Protein AF-A0A6V7U3E6-F1 (afdb_monomer_lite)

Organism: Meloidogyne enterolobii (NCBI:txid390850)

Foldseek 3Di:
DDDPPDPPLPLDAAEAADPLADAPPDAAEDDDPVVVVCVVVVFDWDWAADPPDFTWIAGQAFIKGWDKDFDPDKDFDWDDDPVVVPPPVPVPDSPRHHTYGNYIGRIHIYIDTDQFPQVVQVCVVQVLQADDPDDPDPPNPNDFAALVRSRRHGRYRSNSNVVVCVVACWDADPRGIHHYDPVNVVVVVVVVD

Sequence (193 aa):
MDNLTSPLNNSSVQLLFSPHFSSNDFIFAEVDKKLANYFLNGNEIYIRGYNSDEIVLCTKTETFCCKELEVSNSLLILEDTNALNEIEFSEESSISNNLKIVSVTNKFLETSRIRPNLTQNLKELFNDHKIEMSTKDGSSTNCGFFLETILCCIQASEEELINKLGELPVIKLEEKFYWISNEYILKFIEKNC

Radius of gyration: 28.23 Å; chains: 1; bounding box: 76×37×84 Å

Secondary structure (DSSP, 8-state):
-----------PPEEEE-TT--SSS--EEE--HHHHHHHHTT---EEES-TTSPPEEE-SS-EEEEEEEEEEEEEEEE---GGGTT----TT-----EEEEEEEEEEEEEEEEE---HHHHHHHHTTTSEE----SSS-----PEEHHHHHHHS-S-HHHHHHHHHHTTEEEETTEEEEEPHHHHHHHHHHH-

Structure (mmCIF, N/CA/C/O backbone):
data_AF-A0A6V7U3E6-F1
#
_entry.id   AF-A0A6V7U3E6-F1
#
loop_
_atom_site.group_PDB
_atom_site.id
_atom_site.type_symbol
_atom_site.label_atom_id
_atom_site.label_alt_id
_atom_site.label_comp_id
_atom_site.label_asym_id
_atom_site.label_entity_id
_atom_site.label_seq_id
_atom_site.pdbx_PDB_ins_code
_atom_site.Cartn_x
_atom_site.Cartn_y
_atom_site.Cartn_z
_atom_site.occupancy
_atom_site.B_iso_or_equiv
_atom_site.auth_seq_id
_atom_site.auth_comp_id
_atom_site.auth_asym_id
_atom_site.auth_atom_id
_atom_site.pdbx_PDB_model_num
ATOM 1 N N . MET A 1 1 ? 49.732 -13.758 -46.314 1.00 39.25 1 MET A N 1
ATOM 2 C CA . MET A 1 1 ? 49.257 -13.239 -47.611 1.00 39.25 1 MET A CA 1
ATOM 3 C C . MET A 1 1 ? 48.020 -14.034 -47.990 1.00 39.25 1 MET A C 1
ATOM 5 O O . MET A 1 1 ? 48.070 -14.866 -48.881 1.00 39.25 1 MET A O 1
ATOM 9 N N . ASP A 1 2 ? 47.014 -14.060 -47.113 1.00 41.34 2 ASP A N 1
ATOM 10 C CA . ASP A 1 2 ? 46.025 -12.985 -46.841 1.00 41.34 2 ASP A CA 1
ATOM 11 C C . ASP A 1 2 ? 45.009 -13.001 -48.000 1.00 41.34 2 ASP A C 1
ATOM 13 O O . ASP A 1 2 ? 45.393 -12.836 -49.149 1.00 41.34 2 ASP A O 1
ATOM 17 N N . ASN A 1 3 ? 43.723 -13.300 -47.822 1.00 34.12 3 ASN A N 1
ATOM 18 C CA . ASN A 1 3 ? 42.812 -12.754 -46.829 1.00 34.12 3 ASN A CA 1
ATOM 19 C C . ASN A 1 3 ? 41.662 -13.740 -46.546 1.00 34.12 3 ASN A C 1
ATOM 21 O O . ASN A 1 3 ? 40.868 -14.033 -47.438 1.00 34.12 3 ASN A O 1
ATOM 25 N N . LEU A 1 4 ? 41.524 -14.186 -45.294 1.00 41.47 4 LEU A N 1
ATOM 26 C CA . LEU A 1 4 ? 40.213 -14.532 -44.743 1.00 41.47 4 LEU A CA 1
ATOM 27 C C . LEU A 1 4 ? 39.567 -13.225 -44.271 1.00 41.47 4 LEU A C 1
ATOM 29 O O . LEU A 1 4 ? 39.733 -12.821 -43.126 1.00 41.47 4 LEU A O 1
ATOM 33 N N . THR A 1 5 ? 38.853 -12.542 -45.158 1.00 44.62 5 THR A N 1
ATOM 34 C CA . THR A 1 5 ? 37.856 -11.547 -44.747 1.00 44.62 5 THR A CA 1
ATOM 35 C C . THR A 1 5 ? 36.497 -12.223 -44.796 1.00 44.62 5 THR A C 1
ATOM 37 O O . THR A 1 5 ? 35.786 -12.140 -45.795 1.00 44.62 5 THR A O 1
ATOM 40 N N . SER A 1 6 ? 36.160 -12.938 -43.724 1.00 45.00 6 SER A N 1
ATOM 41 C CA . SER A 1 6 ? 34.759 -13.189 -43.392 1.00 45.00 6 SER A CA 1
ATOM 42 C C . SER A 1 6 ? 34.071 -11.831 -43.202 1.00 45.00 6 SER A C 1
ATOM 44 O O . SER A 1 6 ? 34.668 -10.958 -42.561 1.00 45.00 6 SER A O 1
ATOM 46 N N . PRO A 1 7 ? 32.858 -11.606 -43.732 1.00 42.53 7 PRO A N 1
ATOM 47 C CA . PRO A 1 7 ? 32.129 -10.386 -43.426 1.00 42.53 7 PRO A CA 1
ATOM 48 C C . PRO A 1 7 ? 31.868 -10.373 -41.916 1.00 42.53 7 PRO A C 1
ATOM 50 O O . PRO A 1 7 ? 31.269 -11.300 -41.376 1.00 42.53 7 PRO A O 1
ATOM 53 N N . LEU A 1 8 ? 32.364 -9.352 -41.212 1.00 42.84 8 LEU A N 1
ATOM 54 C CA . LEU A 1 8 ? 31.855 -9.063 -39.878 1.00 42.84 8 LEU A CA 1
ATOM 55 C C . LEU A 1 8 ? 30.374 -8.718 -40.050 1.00 42.84 8 LEU A C 1
ATOM 57 O O . LEU A 1 8 ? 30.049 -7.667 -40.605 1.00 42.84 8 LEU A O 1
ATOM 61 N N . ASN A 1 9 ? 29.492 -9.601 -39.585 1.00 45.19 9 ASN A N 1
ATOM 62 C CA . ASN A 1 9 ? 28.088 -9.283 -39.354 1.00 45.19 9 ASN A CA 1
ATOM 63 C C . ASN A 1 9 ? 28.022 -8.216 -38.251 1.00 45.19 9 ASN A C 1
ATOM 65 O O . ASN A 1 9 ? 27.879 -8.514 -37.068 1.00 45.19 9 ASN A O 1
ATOM 69 N N . ASN A 1 10 ? 28.194 -6.951 -38.636 1.00 48.03 10 ASN A N 1
ATOM 70 C CA . ASN A 1 10 ? 28.033 -5.807 -37.750 1.00 48.03 10 ASN A CA 1
ATOM 71 C C . ASN A 1 10 ? 26.538 -5.530 -37.574 1.00 48.03 10 ASN A C 1
ATOM 73 O O . ASN A 1 10 ? 25.987 -4.606 -38.171 1.00 48.03 10 ASN A O 1
ATOM 77 N N . SER A 1 11 ? 25.868 -6.327 -36.745 1.00 57.53 11 SER A N 1
ATOM 78 C CA . SER A 1 11 ? 24.576 -5.935 -36.188 1.00 57.53 11 SER A CA 1
ATOM 79 C C . SER A 1 11 ? 24.813 -4.792 -35.193 1.00 57.53 11 SER A C 1
ATOM 81 O O . SER A 1 11 ? 25.162 -5.026 -34.035 1.00 57.53 11 SER A O 1
ATOM 83 N N . SER A 1 12 ? 24.700 -3.542 -35.644 1.00 66.31 12 SER A N 1
ATOM 84 C CA . SER A 1 12 ? 24.764 -2.371 -34.766 1.00 66.31 12 SER A CA 1
ATOM 85 C C . SER A 1 12 ? 23.369 -2.038 -34.243 1.00 66.31 12 SER A C 1
ATOM 87 O O . SER A 1 12 ? 22.488 -1.684 -35.024 1.00 66.31 12 SER A O 1
ATOM 89 N N . VAL A 1 13 ? 23.177 -2.115 -32.927 1.00 71.06 13 VAL A N 1
ATOM 90 C CA . VAL A 1 13 ? 21.965 -1.618 -32.264 1.00 71.06 13 VAL A CA 1
ATOM 91 C C . VAL A 1 13 ? 22.155 -0.137 -31.958 1.00 71.06 13 VAL A C 1
ATOM 93 O O . VAL A 1 13 ? 23.130 0.240 -31.303 1.00 71.06 13 VAL A O 1
ATOM 96 N N . GLN A 1 14 ? 21.235 0.705 -32.425 1.00 80.62 14 GLN A N 1
ATOM 97 C CA . GLN A 1 14 ? 21.259 2.135 -32.139 1.00 80.62 14 GLN A CA 1
ATOM 98 C C . GLN A 1 14 ? 20.266 2.451 -31.019 1.00 80.62 14 GLN A C 1
ATOM 100 O O . GLN A 1 14 ? 19.078 2.154 -31.125 1.00 80.62 14 GLN A O 1
ATOM 105 N N . LEU A 1 15 ? 20.756 3.081 -29.952 1.00 85.06 15 LEU A N 1
ATOM 106 C CA . LEU A 1 15 ? 19.927 3.619 -28.876 1.00 85.06 15 LEU A CA 1
ATOM 107 C C . LEU A 1 15 ? 19.660 5.100 -29.143 1.00 85.06 15 LEU A C 1
ATOM 109 O O . LEU A 1 15 ? 20.593 5.890 -29.294 1.00 85.06 15 LEU A O 1
ATOM 113 N N . LEU A 1 16 ? 18.387 5.474 -29.203 1.00 88.31 16 LEU A N 1
ATOM 114 C CA . LEU A 1 16 ? 17.940 6.849 -29.409 1.00 88.31 16 LEU A CA 1
ATOM 115 C C . LEU A 1 16 ? 17.040 7.260 -28.249 1.00 88.31 16 LEU A C 1
ATOM 117 O O . LEU A 1 16 ? 16.254 6.456 -27.764 1.00 88.31 16 LEU A O 1
ATOM 121 N N . PHE A 1 17 ? 17.100 8.513 -27.812 1.00 89.06 17 PHE A N 1
ATOM 122 C CA . PHE A 1 17 ? 16.102 9.020 -26.872 1.00 89.06 17 PHE A CA 1
ATOM 123 C C . PHE A 1 17 ? 14.768 9.228 -27.591 1.00 89.06 17 PHE A C 1
ATOM 125 O O . PHE A 1 17 ? 14.724 9.777 -28.696 1.00 89.06 17 PHE A O 1
ATOM 132 N N . SER A 1 18 ? 13.680 8.778 -26.970 1.00 88.19 18 SER A N 1
ATOM 133 C CA . SER A 1 18 ? 12.331 9.051 -27.454 1.00 88.19 18 SER A CA 1
ATOM 134 C C . SER A 1 18 ? 12.056 10.560 -27.397 1.00 88.19 18 SER A C 1
ATOM 136 O O . SER A 1 18 ? 12.471 11.218 -26.441 1.00 88.19 18 SER A O 1
ATOM 138 N N . PRO A 1 19 ? 11.316 11.141 -28.360 1.00 87.12 19 PRO A N 1
ATOM 139 C CA . PRO A 1 19 ? 10.823 12.514 -28.234 1.00 87.12 19 PRO A CA 1
ATOM 140 C C . PRO A 1 19 ? 9.906 12.712 -27.011 1.00 87.12 19 PRO A C 1
ATOM 142 O O . PRO A 1 19 ? 9.701 13.847 -26.592 1.00 87.12 19 PRO A O 1
ATOM 145 N N . HIS A 1 20 ? 9.382 11.624 -26.433 1.00 86.69 20 HIS A N 1
ATOM 146 C CA . HIS A 1 20 ? 8.585 11.605 -25.203 1.00 86.69 20 HIS A CA 1
ATOM 147 C C . HIS A 1 20 ? 9.395 11.156 -23.978 1.00 86.69 20 HIS A C 1
ATOM 149 O O . HIS A 1 20 ? 8.838 10.603 -23.036 1.00 86.69 20 HIS A O 1
ATOM 155 N N . PHE A 1 21 ? 10.717 11.337 -24.001 1.00 90.00 21 PHE A N 1
ATOM 156 C CA . PHE A 1 21 ? 11.567 10.998 -22.868 1.00 90.00 21 PHE A CA 1
ATOM 157 C C . PHE A 1 21 ? 11.146 11.760 -21.603 1.00 90.00 21 PHE A C 1
ATOM 159 O O . PHE A 1 21 ? 11.091 12.992 -21.610 1.00 90.00 21 PHE A O 1
ATOM 166 N N . SER A 1 22 ? 10.933 11.031 -20.506 1.00 87.69 22 SER A N 1
ATOM 167 C CA . SER A 1 22 ? 10.712 11.608 -19.179 1.00 87.69 22 SER A CA 1
ATOM 168 C C . SER A 1 22 ? 11.516 10.858 -18.127 1.00 87.69 22 SER A C 1
ATOM 170 O O . SER A 1 22 ? 11.514 9.627 -18.069 1.00 87.69 22 SER A O 1
ATOM 172 N N . SER A 1 23 ? 12.193 11.603 -17.255 1.00 80.19 23 SER A N 1
ATOM 173 C CA . SER A 1 23 ? 12.960 11.026 -16.149 1.00 80.19 23 SER A CA 1
ATOM 174 C C . SER A 1 23 ? 12.082 10.535 -14.996 1.00 80.19 23 SER A C 1
ATOM 176 O O . SER A 1 23 ? 12.559 9.750 -14.185 1.00 80.19 23 SER A O 1
ATOM 178 N N . ASN A 1 24 ? 10.829 10.998 -14.905 1.00 81.69 24 ASN A N 1
ATOM 179 C CA . ASN A 1 24 ? 10.009 10.839 -13.698 1.00 81.69 24 ASN A CA 1
ATOM 180 C C . ASN A 1 24 ? 8.637 10.196 -13.952 1.00 81.69 24 ASN A C 1
ATOM 182 O O . ASN A 1 24 ? 7.873 10.025 -13.006 1.00 81.69 24 ASN A O 1
ATOM 186 N N . ASP A 1 25 ? 8.313 9.834 -15.195 1.00 87.50 25 ASP A N 1
ATOM 187 C CA . ASP A 1 25 ? 7.005 9.241 -15.523 1.00 87.50 25 ASP A CA 1
ATOM 188 C C . ASP A 1 25 ? 6.917 7.758 -15.134 1.00 87.50 25 ASP A C 1
ATOM 190 O O . ASP A 1 25 ? 5.830 7.185 -15.091 1.00 87.50 25 ASP A O 1
ATOM 194 N N . PHE A 1 26 ? 8.059 7.131 -14.846 1.00 88.38 26 PHE A N 1
ATOM 195 C CA . PHE A 1 26 ? 8.158 5.706 -14.575 1.00 88.38 26 PHE A CA 1
ATOM 196 C C . PHE A 1 26 ? 8.917 5.449 -13.280 1.00 88.38 26 PHE A C 1
ATOM 198 O O . PHE A 1 26 ? 9.973 6.026 -13.027 1.00 88.38 26 PHE A O 1
ATOM 205 N N . ILE A 1 27 ? 8.402 4.507 -12.496 1.00 88.12 27 ILE A N 1
ATOM 206 C CA . ILE A 1 27 ? 9.075 3.963 -11.325 1.00 88.12 27 ILE A CA 1
ATOM 207 C C . ILE A 1 27 ? 8.966 2.445 -11.364 1.00 88.12 27 ILE A C 1
ATOM 209 O O . ILE A 1 27 ? 7.909 1.892 -11.670 1.00 88.12 27 ILE A O 1
ATOM 213 N N . PHE A 1 28 ? 10.069 1.763 -11.076 1.00 91.25 28 PHE A N 1
ATOM 214 C CA . PHE A 1 28 ? 10.044 0.320 -10.888 1.00 91.25 28 PHE A CA 1
ATOM 215 C C . PHE A 1 28 ? 9.604 0.005 -9.467 1.00 91.25 28 PHE A C 1
ATOM 217 O O . PHE A 1 28 ? 10.042 0.663 -8.528 1.00 91.25 28 PHE A O 1
ATOM 224 N N . ALA A 1 29 ? 8.778 -1.022 -9.311 1.00 91.88 29 ALA A N 1
ATOM 225 C CA . ALA A 1 29 ? 8.452 -1.595 -8.017 1.00 91.88 29 ALA A CA 1
ATOM 226 C C . ALA A 1 29 ? 8.777 -3.089 -8.044 1.00 91.88 29 ALA A C 1
ATOM 228 O O . ALA A 1 29 ? 8.266 -3.832 -8.884 1.00 91.88 29 ALA A O 1
ATOM 229 N N . GLU A 1 30 ? 9.639 -3.522 -7.135 1.00 91.75 30 GLU A N 1
ATOM 230 C CA . GLU A 1 30 ? 9.868 -4.929 -6.857 1.00 91.75 30 GLU A CA 1
ATOM 231 C C . GLU A 1 30 ? 8.665 -5.473 -6.095 1.00 91.75 30 GLU A C 1
ATOM 233 O O . GLU A 1 30 ? 8.331 -4.995 -5.011 1.00 91.75 30 GLU A O 1
ATOM 238 N N . VAL A 1 31 ? 8.012 -6.481 -6.665 1.00 92.19 31 VAL A N 1
ATOM 239 C CA . VAL A 1 31 ? 6.840 -7.135 -6.086 1.00 92.19 31 VAL A CA 1
ATOM 240 C C . VAL A 1 31 ? 7.086 -8.631 -5.984 1.00 92.19 31 VAL A C 1
ATOM 242 O O . VAL A 1 31 ? 7.661 -9.246 -6.884 1.00 92.19 31 VAL A O 1
ATOM 245 N N . ASP A 1 32 ? 6.631 -9.237 -4.888 1.00 92.06 32 ASP A N 1
ATOM 246 C CA . ASP A 1 32 ? 6.711 -10.685 -4.751 1.00 92.06 32 ASP A CA 1
ATOM 247 C C . ASP A 1 32 ? 5.775 -11.396 -5.751 1.00 92.06 32 ASP A C 1
ATOM 249 O O . ASP A 1 32 ? 4.862 -10.816 -6.350 1.00 92.06 32 ASP A O 1
ATOM 253 N N . LYS A 1 33 ? 5.980 -12.704 -5.925 1.00 93.75 33 LYS A N 1
ATOM 254 C CA . LYS A 1 33 ? 5.178 -13.511 -6.855 1.00 93.75 33 LYS A CA 1
ATOM 255 C C . LYS A 1 33 ? 3.683 -13.495 -6.516 1.00 93.75 33 LYS A C 1
ATOM 257 O O . LYS A 1 33 ? 2.851 -13.627 -7.413 1.00 93.75 33 LYS A O 1
ATOM 262 N N . LYS A 1 34 ? 3.328 -13.385 -5.234 1.00 93.12 34 LYS A N 1
ATOM 263 C CA . LYS A 1 34 ? 1.935 -13.403 -4.782 1.00 93.12 34 LYS A CA 1
ATOM 264 C C . LYS A 1 34 ? 1.235 -12.110 -5.200 1.00 93.12 34 LYS A C 1
ATOM 266 O O . LYS A 1 34 ? 0.159 -12.185 -5.786 1.00 93.12 34 LYS A O 1
ATOM 271 N N . LEU A 1 35 ? 1.859 -10.963 -4.950 1.00 93.00 35 LEU A N 1
ATOM 272 C CA . LEU A 1 35 ? 1.368 -9.635 -5.299 1.00 93.00 35 LEU A CA 1
ATOM 273 C C . LEU A 1 35 ? 1.335 -9.430 -6.816 1.00 93.00 35 LEU A C 1
ATOM 275 O O . LEU A 1 35 ? 0.335 -8.945 -7.342 1.00 93.00 35 LEU A O 1
ATOM 279 N N . ALA A 1 36 ? 2.368 -9.891 -7.530 1.00 94.12 36 ALA A N 1
ATOM 280 C CA . ALA A 1 36 ? 2.388 -9.881 -8.990 1.00 94.12 36 ALA A CA 1
ATOM 281 C C . ALA A 1 36 ? 1.214 -10.680 -9.573 1.00 94.12 36 ALA A C 1
ATOM 283 O O . ALA A 1 36 ? 0.448 -10.161 -10.379 1.00 94.12 36 ALA A O 1
ATOM 284 N N . ASN A 1 37 ? 1.015 -11.923 -9.121 1.00 95.25 37 ASN A N 1
ATOM 285 C CA . ASN A 1 37 ? -0.110 -12.743 -9.572 1.00 95.25 37 ASN A CA 1
ATOM 286 C C . ASN A 1 37 ? -1.460 -12.125 -9.196 1.00 95.25 37 ASN A C 1
ATOM 288 O O . ASN A 1 37 ? -2.403 -12.188 -9.979 1.00 95.25 37 ASN A O 1
ATOM 292 N N . TYR A 1 38 ? -1.567 -11.536 -8.003 1.00 94.81 38 TYR A N 1
ATOM 293 C CA . TYR A 1 38 ? -2.774 -10.839 -7.571 1.00 94.81 38 TYR A CA 1
ATOM 294 C C . TYR A 1 38 ? -3.136 -9.720 -8.558 1.00 94.81 38 TYR A C 1
ATOM 296 O O . TYR A 1 38 ? -4.263 -9.703 -9.050 1.00 94.81 38 TYR A O 1
ATOM 304 N N . PHE A 1 39 ? -2.174 -8.871 -8.929 1.00 93.88 39 PHE A N 1
ATOM 305 C CA . PHE A 1 39 ? -2.372 -7.807 -9.917 1.00 93.88 39 PHE A CA 1
ATOM 306 C C . PHE A 1 39 ? -2.690 -8.345 -11.320 1.00 93.88 39 PHE A C 1
ATOM 308 O O . PHE A 1 39 ? -3.667 -7.934 -11.940 1.00 93.88 39 PHE A O 1
ATOM 315 N N . LEU A 1 40 ? -1.910 -9.317 -11.806 1.00 94.56 40 LEU A N 1
ATOM 316 C CA . LEU A 1 40 ? -2.069 -9.895 -13.148 1.00 94.56 40 LEU A CA 1
ATOM 317 C C . LEU A 1 40 ? -3.413 -10.610 -13.345 1.00 94.56 40 LEU A C 1
ATOM 319 O O . LEU A 1 40 ? -3.900 -10.701 -14.468 1.00 94.56 40 LEU A O 1
ATOM 323 N N . ASN A 1 41 ? -4.042 -11.073 -12.263 1.00 96.19 41 ASN A N 1
ATOM 324 C CA . ASN A 1 41 ? -5.396 -11.630 -12.287 1.00 96.19 41 ASN A CA 1
ATOM 325 C C . ASN A 1 41 ? -6.502 -10.558 -12.376 1.00 96.19 41 ASN A C 1
ATOM 327 O O . ASN A 1 41 ? -7.679 -10.893 -12.257 1.00 96.19 41 ASN A O 1
ATOM 331 N N . GLY A 1 42 ? -6.148 -9.284 -12.568 1.00 95.56 42 GLY A N 1
ATOM 332 C CA . GLY A 1 42 ? -7.089 -8.172 -12.707 1.00 95.56 42 GLY A CA 1
ATOM 333 C C . GLY A 1 42 ? -7.586 -7.598 -11.381 1.00 95.56 42 GLY A C 1
ATOM 334 O O . GLY A 1 42 ? -8.573 -6.868 -11.379 1.00 95.56 42 GLY A O 1
ATOM 335 N N . ASN A 1 43 ? -6.939 -7.923 -10.255 1.00 96.25 43 ASN A N 1
ATOM 336 C CA . ASN A 1 43 ? -7.296 -7.325 -8.971 1.00 96.25 43 ASN A CA 1
ATOM 337 C C . ASN A 1 43 ? -6.658 -5.940 -8.811 1.00 96.25 43 ASN A C 1
ATOM 339 O O . ASN A 1 43 ? -5.528 -5.700 -9.237 1.00 96.25 43 ASN A O 1
ATOM 343 N N . GLU A 1 44 ? -7.369 -5.052 -8.122 1.00 95.00 44 GLU A N 1
ATOM 344 C CA . GLU A 1 44 ? -6.922 -3.685 -7.865 1.00 95.00 44 GLU A CA 1
ATOM 345 C C . GLU A 1 44 ? -5.906 -3.618 -6.716 1.00 95.00 44 GLU A C 1
ATOM 347 O O . GLU A 1 44 ? -6.039 -4.298 -5.691 1.00 95.00 44 GLU A O 1
ATOM 352 N N . ILE A 1 45 ? -4.904 -2.756 -6.891 1.00 94.31 45 ILE A N 1
ATOM 353 C CA . ILE A 1 45 ? -3.944 -2.352 -5.863 1.00 94.31 45 ILE A CA 1
ATOM 354 C C . ILE A 1 45 ? -4.094 -0.846 -5.672 1.00 94.31 45 ILE A C 1
ATOM 356 O O . ILE A 1 45 ? -4.139 -0.091 -6.641 1.00 94.31 45 ILE A O 1
ATOM 360 N N . TYR A 1 46 ? -4.153 -0.412 -4.419 1.00 93.69 46 TYR A N 1
ATOM 361 C CA . TYR A 1 46 ? -4.325 0.987 -4.050 1.00 93.69 46 TYR A CA 1
ATOM 362 C C . TYR A 1 46 ? -3.037 1.541 -3.454 1.00 93.69 46 TYR A C 1
ATOM 364 O O . TYR A 1 46 ? -2.397 0.876 -2.644 1.00 93.69 46 TYR A O 1
ATOM 372 N N . ILE A 1 47 ? -2.698 2.779 -3.798 1.00 92.50 47 ILE A N 1
ATOM 373 C CA . ILE A 1 47 ? -1.689 3.558 -3.078 1.00 92.50 47 ILE A CA 1
ATOM 374 C C . ILE A 1 47 ? -2.419 4.361 -2.001 1.00 92.50 47 ILE A C 1
ATOM 376 O O . ILE A 1 47 ? -3.422 5.012 -2.301 1.00 92.50 47 ILE A O 1
ATOM 380 N N . ARG A 1 48 ? -1.954 4.291 -0.750 1.00 91.12 48 ARG A N 1
ATOM 381 C CA . ARG A 1 48 ? -2.598 4.961 0.393 1.00 91.12 48 ARG A CA 1
ATOM 382 C C . ARG A 1 48 ? -1.619 5.791 1.218 1.00 91.12 48 ARG A C 1
ATOM 384 O O . ARG A 1 48 ? -0.457 5.421 1.377 1.00 91.12 48 ARG A O 1
ATOM 391 N N . GLY A 1 49 ? -2.137 6.867 1.806 1.00 85.62 49 GLY A N 1
ATOM 392 C CA . GLY A 1 49 ? -1.393 7.822 2.627 1.00 85.62 49 GLY A CA 1
ATOM 393 C C . GLY A 1 49 ? -1.582 9.259 2.154 1.00 85.62 49 GLY A C 1
ATOM 394 O O . GLY A 1 49 ? -2.141 9.512 1.084 1.00 85.62 49 GLY A O 1
ATOM 395 N N . TYR A 1 50 ? -1.113 10.199 2.965 1.00 85.25 50 TYR A N 1
ATOM 396 C CA . TYR A 1 50 ? -1.000 11.602 2.588 1.00 85.25 50 TYR A CA 1
ATOM 397 C C . TYR A 1 50 ? 0.227 11.843 1.706 1.00 85.25 50 TYR A C 1
ATOM 399 O O . TYR A 1 50 ? 1.158 11.047 1.662 1.00 85.25 50 TYR A O 1
ATOM 407 N N . ASN A 1 51 ? 0.277 13.007 1.056 1.00 84.62 51 ASN A N 1
ATOM 408 C CA . ASN A 1 51 ? 1.418 13.414 0.225 1.00 84.62 51 ASN A CA 1
ATOM 409 C C . ASN A 1 51 ? 2.751 13.492 0.995 1.00 84.62 51 ASN A C 1
ATOM 411 O O . ASN A 1 51 ? 3.809 13.533 0.376 1.00 84.62 51 ASN A O 1
ATOM 415 N N . SER A 1 52 ? 2.695 13.590 2.325 1.00 86.25 52 SER A N 1
ATOM 416 C CA . SER A 1 52 ? 3.856 13.603 3.218 1.00 86.25 52 SER A CA 1
ATOM 417 C C . SER A 1 52 ? 4.294 12.217 3.683 1.00 86.25 52 SER A C 1
ATOM 419 O O . SER A 1 52 ? 5.362 12.106 4.283 1.00 86.25 52 SER A O 1
ATOM 421 N N . ASP A 1 53 ? 3.462 11.198 3.478 1.00 87.06 53 ASP A N 1
ATOM 422 C CA . ASP A 1 53 ? 3.700 9.865 4.015 1.00 87.06 53 ASP A CA 1
ATOM 423 C C . ASP A 1 53 ? 4.579 9.046 3.067 1.00 87.06 53 ASP A C 1
ATOM 425 O O . ASP A 1 53 ? 4.684 9.317 1.868 1.00 87.06 53 ASP A O 1
ATOM 429 N N . GLU A 1 54 ? 5.198 7.999 3.606 1.00 89.44 54 GLU A N 1
ATOM 430 C CA . GLU A 1 54 ? 5.856 6.990 2.781 1.00 89.44 54 GLU A CA 1
ATOM 431 C C . GLU A 1 54 ? 4.828 6.257 1.911 1.00 89.44 54 GLU A C 1
ATOM 433 O O . GLU A 1 54 ? 3.681 6.063 2.310 1.00 89.44 54 GLU A O 1
ATOM 438 N N . ILE A 1 55 ? 5.231 5.809 0.723 1.00 90.88 55 ILE A N 1
ATOM 439 C CA . ILE A 1 55 ? 4.326 5.100 -0.185 1.00 90.88 55 ILE A CA 1
ATOM 440 C C . ILE A 1 55 ? 3.950 3.744 0.424 1.00 90.88 55 ILE A C 1
ATOM 442 O O . ILE A 1 55 ? 4.808 2.925 0.765 1.00 90.88 55 ILE A O 1
ATOM 446 N N . VAL A 1 56 ? 2.648 3.477 0.498 1.00 94.00 56 VAL A N 1
ATOM 447 C CA . VAL A 1 56 ? 2.101 2.189 0.928 1.00 94.00 56 VAL A CA 1
ATOM 448 C C . VAL A 1 56 ? 1.181 1.644 -0.155 1.00 94.00 56 VAL A C 1
ATOM 450 O O . VAL A 1 56 ? 0.279 2.339 -0.625 1.00 94.00 56 VAL A O 1
ATOM 453 N N . LEU A 1 57 ? 1.407 0.385 -0.533 1.00 94.62 57 LEU A N 1
ATOM 454 C CA . LEU A 1 57 ? 0.551 -0.370 -1.439 1.00 94.62 57 LEU A CA 1
ATOM 455 C C . LEU A 1 57 ? -0.384 -1.261 -0.634 1.00 94.62 57 LEU A C 1
ATOM 457 O O . LEU A 1 57 ? 0.039 -2.003 0.250 1.00 94.62 57 LEU A O 1
ATOM 461 N N . CYS A 1 58 ? -1.661 -1.229 -0.977 1.00 95.62 58 CYS A N 1
ATOM 462 C CA . CYS A 1 58 ? -2.686 -2.033 -0.341 1.00 95.62 58 CYS A CA 1
ATOM 463 C C . CYS A 1 58 ? -3.391 -2.886 -1.385 1.00 95.62 58 CYS A C 1
ATOM 465 O O . CYS A 1 58 ? -3.936 -2.380 -2.365 1.00 95.62 58 CYS A O 1
ATOM 467 N N . THR A 1 59 ? -3.450 -4.184 -1.123 1.00 95.81 59 THR A N 1
ATOM 468 C CA . THR A 1 59 ? -4.488 -5.036 -1.712 1.00 95.81 59 THR A CA 1
ATOM 469 C C . THR A 1 59 ? -5.773 -4.873 -0.897 1.00 95.81 59 THR A C 1
ATOM 471 O O . THR A 1 59 ? -5.835 -4.083 0.051 1.00 95.81 59 THR A O 1
ATOM 474 N N . LYS A 1 60 ? -6.808 -5.656 -1.211 1.00 95.12 60 LYS A N 1
ATOM 475 C CA . LYS A 1 60 ? -8.011 -5.699 -0.374 1.00 95.12 60 LYS A CA 1
ATOM 476 C C . LYS A 1 60 ? -7.720 -6.173 1.059 1.00 95.12 60 LYS A C 1
ATOM 478 O O . LYS A 1 60 ? -8.387 -5.727 1.990 1.00 95.12 60 LYS A O 1
ATOM 483 N N . THR A 1 61 ? -6.719 -7.041 1.230 1.00 95.25 61 THR A N 1
ATOM 484 C CA . THR A 1 61 ? -6.519 -7.821 2.463 1.00 95.25 61 THR A CA 1
ATOM 485 C C . THR A 1 61 ? -5.168 -7.611 3.146 1.00 95.25 61 THR A C 1
ATOM 487 O O . THR A 1 61 ? -4.966 -8.057 4.271 1.00 95.25 61 THR A O 1
ATOM 490 N N . GLU A 1 62 ? -4.197 -7.018 2.451 1.00 95.69 62 GLU A N 1
ATOM 491 C CA . GLU A 1 62 ? -2.813 -6.896 2.920 1.00 95.69 62 GLU A CA 1
ATOM 492 C C . GLU A 1 62 ? -2.213 -5.537 2.568 1.00 95.69 62 GLU A C 1
ATOM 494 O O . GLU A 1 62 ? -2.466 -5.002 1.483 1.00 95.69 62 GLU A O 1
ATOM 499 N N . THR A 1 63 ? -1.368 -5.041 3.472 1.00 96.38 63 THR A N 1
ATOM 500 C CA . THR A 1 63 ? -0.638 -3.775 3.360 1.00 96.38 63 THR A CA 1
ATOM 501 C C . THR A 1 63 ? 0.861 -4.016 3.169 1.00 96.38 63 THR A C 1
ATOM 503 O O . THR A 1 63 ? 1.466 -4.842 3.861 1.00 96.38 63 THR A O 1
ATOM 506 N N . PHE A 1 64 ? 1.476 -3.259 2.263 1.00 95.88 64 PHE A N 1
ATOM 507 C CA . PHE A 1 64 ? 2.887 -3.344 1.903 1.00 95.88 64 PHE A CA 1
ATOM 508 C C . PHE A 1 64 ? 3.527 -1.955 1.978 1.00 95.88 64 PHE A C 1
ATOM 510 O O . PHE A 1 64 ? 3.042 -1.026 1.333 1.00 95.88 64 PHE A O 1
ATOM 517 N N . CYS A 1 65 ? 4.616 -1.795 2.732 1.00 94.75 65 CYS A N 1
ATOM 518 C CA . CYS A 1 65 ? 5.413 -0.571 2.628 1.00 94.75 65 CYS A CA 1
ATOM 519 C C . CYS A 1 65 ? 6.290 -0.622 1.378 1.00 94.75 65 CYS A C 1
ATOM 521 O O . CYS A 1 65 ? 6.709 -1.702 0.952 1.00 94.75 65 CYS A O 1
ATOM 523 N N . CYS A 1 66 ? 6.565 0.552 0.813 1.00 94.38 66 CYS A N 1
ATOM 524 C CA . CYS A 1 66 ? 7.472 0.723 -0.312 1.00 94.38 66 CYS A CA 1
ATOM 525 C C . CYS A 1 66 ? 8.674 1.549 0.131 1.00 94.38 66 CYS A C 1
ATOM 527 O O . CYS A 1 66 ? 8.520 2.687 0.572 1.00 94.38 66 CYS A O 1
ATOM 529 N N . LYS A 1 67 ? 9.871 0.992 -0.023 1.00 93.69 67 LYS A N 1
ATOM 530 C CA . LYS A 1 67 ? 11.122 1.683 0.273 1.00 93.69 67 LYS A CA 1
ATOM 531 C C . LYS A 1 67 ? 11.851 2.002 -1.021 1.00 93.69 67 LYS A C 1
ATOM 533 O O . LYS A 1 67 ? 12.140 1.101 -1.798 1.00 93.69 67 LYS A O 1
ATOM 538 N N . GLU A 1 68 ? 12.181 3.269 -1.240 1.00 92.75 68 GLU A N 1
ATOM 539 C CA . GLU A 1 68 ? 13.027 3.649 -2.370 1.00 92.75 68 GLU A CA 1
ATOM 540 C C . GLU A 1 68 ? 14.458 3.146 -2.147 1.00 92.75 68 GLU A C 1
ATOM 542 O O . GLU A 1 68 ? 15.089 3.424 -1.122 1.00 92.75 68 GLU A O 1
ATOM 547 N N . LEU A 1 69 ? 14.961 2.392 -3.120 1.00 93.38 69 LEU A N 1
ATOM 548 C CA . LEU A 1 69 ? 16.338 1.939 -3.205 1.00 93.38 69 LEU A CA 1
ATOM 549 C C . LEU A 1 69 ? 16.991 2.549 -4.440 1.00 93.38 69 LEU A C 1
ATOM 551 O O . LEU A 1 69 ? 16.374 2.670 -5.496 1.00 93.38 69 LEU A O 1
ATOM 555 N N . GLU A 1 70 ? 18.265 2.898 -4.300 1.00 93.69 70 GLU A N 1
ATOM 556 C CA . GLU A 1 70 ? 19.093 3.420 -5.379 1.00 93.69 70 GLU A CA 1
ATOM 557 C C . GLU A 1 70 ? 20.218 2.431 -5.681 1.00 93.69 70 GLU A C 1
ATOM 559 O O . GLU A 1 70 ? 20.893 1.931 -4.778 1.00 93.69 70 GLU A O 1
ATOM 564 N N . VAL A 1 71 ? 20.422 2.147 -6.964 1.00 91.25 71 VAL A N 1
ATOM 565 C CA . VAL A 1 71 ? 21.500 1.288 -7.453 1.00 91.25 71 VAL A CA 1
ATOM 566 C C . VAL A 1 71 ? 22.534 2.110 -8.212 1.00 91.25 71 VAL A C 1
ATOM 568 O O . VAL A 1 71 ? 22.242 3.154 -8.787 1.00 91.25 71 VAL A O 1
ATOM 571 N N . SER A 1 72 ? 23.774 1.622 -8.250 1.00 92.12 72 SER A N 1
ATOM 572 C CA . SER A 1 72 ? 24.860 2.289 -8.985 1.00 92.12 72 SER A CA 1
ATOM 573 C C . SER A 1 72 ? 24.735 2.166 -10.508 1.00 92.12 72 SER A C 1
ATOM 575 O O . SER A 1 72 ? 25.445 2.857 -11.234 1.00 92.12 72 SER A O 1
ATOM 577 N N . ASN A 1 73 ? 23.856 1.288 -10.995 1.00 91.50 73 ASN A N 1
ATOM 578 C CA . ASN A 1 73 ? 23.627 1.060 -12.418 1.00 91.50 73 ASN A CA 1
ATOM 579 C C . ASN A 1 73 ? 22.446 1.896 -12.919 1.00 91.50 73 ASN A C 1
ATOM 581 O O . ASN A 1 73 ? 21.462 2.086 -12.210 1.00 91.50 73 ASN A O 1
ATOM 585 N N . SER A 1 74 ? 22.511 2.336 -14.173 1.00 89.94 74 SER A N 1
ATOM 586 C CA . SER A 1 74 ? 21.375 2.969 -14.844 1.00 89.94 74 SER A CA 1
ATOM 587 C C . SER A 1 74 ? 20.481 1.914 -15.493 1.00 89.94 74 SER A C 1
ATOM 589 O O . SER A 1 74 ? 20.953 1.076 -16.261 1.00 89.94 74 SER A O 1
ATOM 591 N N . LEU A 1 75 ? 19.186 1.978 -15.204 1.00 89.69 75 LEU A N 1
ATOM 592 C CA . LEU A 1 75 ? 18.140 1.191 -15.843 1.00 89.69 75 LEU A CA 1
ATOM 593 C C . LEU A 1 75 ? 17.553 2.011 -16.992 1.00 89.69 75 LEU A C 1
ATOM 595 O O . LEU A 1 75 ? 17.079 3.131 -16.791 1.00 89.69 75 LEU A O 1
ATOM 599 N N . LEU A 1 76 ? 17.601 1.453 -18.200 1.00 90.25 76 LEU A N 1
ATOM 600 C CA . LEU A 1 76 ? 17.015 2.056 -19.393 1.00 90.25 76 LEU A CA 1
ATOM 601 C C . LEU A 1 76 ? 15.628 1.459 -19.618 1.00 90.25 76 LEU A C 1
ATOM 603 O O . LEU A 1 76 ? 15.495 0.245 -19.769 1.00 90.25 76 LEU A O 1
ATOM 607 N N . ILE A 1 77 ? 14.609 2.312 -19.665 1.00 89.75 77 ILE A N 1
ATOM 608 C CA . ILE A 1 77 ? 13.252 1.917 -20.037 1.00 89.75 77 ILE A CA 1
ATOM 609 C C . ILE A 1 77 ? 13.102 2.181 -21.526 1.00 89.75 77 ILE A C 1
ATOM 611 O O . ILE A 1 77 ? 13.340 3.299 -21.994 1.00 89.75 77 ILE A O 1
ATOM 615 N N . LEU A 1 78 ? 12.741 1.141 -22.265 1.00 88.12 78 LEU A N 1
ATOM 616 C CA . LEU A 1 78 ? 12.592 1.188 -23.711 1.00 88.12 78 LEU A CA 1
ATOM 617 C C . LEU A 1 78 ? 11.107 1.221 -24.080 1.00 88.12 78 LEU A C 1
ATOM 619 O O . LEU A 1 78 ? 10.283 0.619 -23.396 1.00 88.12 78 LEU A O 1
ATOM 623 N N . GLU A 1 79 ? 10.773 1.934 -25.153 1.00 83.94 79 GLU A N 1
ATOM 624 C CA . GLU A 1 79 ? 9.439 1.871 -25.757 1.00 83.94 79 GLU A CA 1
ATOM 625 C C . GLU A 1 79 ? 9.193 0.446 -26.269 1.00 83.94 79 GLU A C 1
ATOM 627 O O . GLU A 1 79 ? 10.090 -0.140 -26.887 1.00 83.94 79 GLU A O 1
ATOM 632 N N . ASP A 1 80 ? 8.005 -0.111 -26.007 1.00 66.50 80 ASP A N 1
ATOM 633 C CA . ASP A 1 80 ? 7.643 -1.435 -26.508 1.00 66.50 80 ASP A CA 1
ATOM 634 C C . ASP A 1 80 ? 7.693 -1.417 -28.035 1.00 66.50 80 ASP A C 1
ATOM 636 O O . ASP A 1 80 ? 6.875 -0.810 -28.731 1.00 66.50 80 ASP A O 1
ATOM 640 N N . THR A 1 81 ? 8.729 -2.056 -28.551 1.00 57.00 81 THR A N 1
ATOM 641 C CA . THR A 1 81 ? 8.853 -2.356 -29.956 1.00 57.00 81 THR A CA 1
ATOM 642 C C . THR A 1 81 ? 8.787 -3.869 -30.016 1.00 57.00 81 THR A C 1
ATOM 644 O O . THR A 1 81 ? 9.686 -4.558 -29.531 1.00 57.00 81 THR A O 1
ATOM 647 N N . ASN A 1 82 ? 7.749 -4.394 -30.671 1.00 54.31 82 ASN A N 1
ATOM 648 C CA . ASN A 1 82 ? 7.655 -5.805 -31.071 1.00 54.31 82 ASN A CA 1
ATOM 649 C C . ASN A 1 82 ? 8.967 -6.336 -31.707 1.00 54.31 82 ASN A C 1
ATOM 651 O O . ASN A 1 82 ? 9.198 -7.540 -31.744 1.00 54.31 82 ASN A O 1
ATOM 655 N N . ALA A 1 83 ? 9.852 -5.429 -32.136 1.00 50.09 83 ALA A N 1
ATOM 656 C CA . ALA A 1 83 ? 11.222 -5.644 -32.576 1.00 50.09 83 ALA A CA 1
ATOM 657 C C . ALA A 1 83 ? 12.124 -6.464 -31.631 1.00 50.09 83 ALA A C 1
ATOM 659 O O . ALA A 1 83 ? 13.107 -7.010 -32.121 1.00 50.09 83 ALA A O 1
ATOM 660 N N . LEU A 1 84 ? 11.851 -6.574 -30.320 1.00 50.47 84 LEU A N 1
ATOM 661 C CA . LEU A 1 84 ? 12.668 -7.418 -29.424 1.00 50.47 84 LEU A CA 1
ATOM 662 C C . LEU A 1 84 ? 12.329 -8.917 -29.526 1.00 50.47 84 LEU A C 1
ATOM 664 O O . LEU A 1 84 ? 13.219 -9.750 -29.365 1.00 50.47 84 LEU A O 1
ATOM 668 N N . ASN A 1 85 ? 11.073 -9.266 -29.825 1.00 48.12 85 ASN A N 1
ATOM 669 C CA . ASN A 1 85 ? 10.646 -10.664 -29.979 1.00 48.12 85 ASN A CA 1
ATOM 670 C C . ASN A 1 85 ? 10.995 -11.237 -31.364 1.00 48.12 85 ASN A C 1
ATOM 672 O O . ASN A 1 85 ? 11.026 -12.451 -31.532 1.00 48.12 85 ASN A O 1
ATOM 676 N N . GLU A 1 86 ? 11.288 -10.369 -32.336 1.00 44.88 86 GLU A N 1
ATOM 677 C CA . GLU A 1 86 ? 11.746 -10.723 -33.687 1.00 44.88 86 GLU A CA 1
ATOM 678 C C . GLU A 1 86 ? 13.278 -10.732 -33.821 1.00 44.88 86 GLU A C 1
ATOM 680 O O . GLU A 1 86 ? 13.801 -10.862 -34.926 1.00 44.88 86 GLU A O 1
ATOM 685 N N . ILE A 1 87 ? 14.028 -10.641 -32.713 1.00 48.53 87 ILE A N 1
ATOM 686 C CA . ILE A 1 87 ? 15.480 -10.896 -32.708 1.00 48.53 87 ILE A CA 1
ATOM 687 C C . ILE A 1 87 ? 15.717 -12.413 -32.751 1.00 48.53 87 ILE A C 1
ATOM 689 O O . ILE A 1 87 ? 16.386 -13.001 -31.901 1.00 48.53 87 ILE A O 1
ATOM 693 N N . GLU A 1 88 ? 15.171 -13.077 -33.766 1.00 43.56 88 GLU A N 1
ATOM 694 C CA . GLU A 1 88 ? 15.881 -14.212 -34.326 1.00 43.56 88 GLU A CA 1
ATOM 695 C C . GLU A 1 88 ? 17.129 -13.615 -34.977 1.00 43.56 88 GLU A C 1
ATOM 697 O O . GLU A 1 88 ? 17.042 -12.741 -35.838 1.00 43.56 88 GLU A O 1
ATOM 702 N N . PHE A 1 89 ? 18.310 -14.023 -34.515 1.00 47.28 89 PHE A N 1
ATOM 703 C CA . PHE A 1 89 ? 19.583 -13.688 -35.149 1.00 47.28 89 PHE A CA 1
ATOM 704 C C . PHE A 1 89 ? 19.644 -14.362 -36.533 1.00 47.28 89 PHE A C 1
ATOM 706 O O . PHE A 1 89 ? 20.398 -15.309 -36.741 1.00 47.28 89 PHE A O 1
ATOM 713 N N . SER A 1 90 ? 18.818 -13.924 -37.484 1.00 41.22 90 SER A N 1
ATOM 714 C CA . SER A 1 90 ? 18.934 -14.331 -38.875 1.00 41.22 90 SER A CA 1
ATOM 715 C C . SER A 1 90 ? 20.152 -13.627 -39.457 1.00 41.22 90 SER A C 1
ATOM 717 O O . SER A 1 90 ? 20.202 -12.397 -39.520 1.00 41.22 90 SER A O 1
ATOM 719 N N . GLU A 1 91 ? 21.138 -14.420 -39.870 1.00 46.91 91 GLU A N 1
ATOM 720 C CA . GLU A 1 91 ? 22.484 -14.006 -40.287 1.00 46.91 91 GLU A CA 1
ATOM 721 C C . GLU A 1 91 ? 22.535 -13.074 -41.519 1.00 46.91 91 GLU A C 1
ATOM 723 O O . GLU A 1 91 ? 23.628 -12.716 -41.952 1.00 46.91 91 GLU A O 1
ATOM 728 N N . GLU A 1 92 ? 21.398 -12.642 -42.075 1.00 42.28 92 GLU A N 1
ATOM 729 C CA . GLU A 1 92 ? 21.334 -11.994 -43.394 1.00 42.28 92 GLU A CA 1
ATOM 730 C C . GLU A 1 92 ? 20.527 -10.687 -43.466 1.00 42.28 92 GLU A C 1
ATOM 732 O O . GLU A 1 92 ? 20.485 -10.054 -44.521 1.00 42.28 92 GLU A O 1
ATOM 737 N N . SER A 1 93 ? 19.935 -10.204 -42.371 1.00 41.81 93 SER A N 1
ATOM 738 C CA . SER A 1 93 ? 19.204 -8.929 -42.387 1.00 41.81 93 SER A CA 1
ATOM 739 C C . SER A 1 93 ? 19.912 -7.871 -41.550 1.00 41.81 93 SER A C 1
ATOM 741 O O . SER A 1 93 ? 19.984 -7.961 -40.326 1.00 41.81 93 SER A O 1
ATOM 743 N N . SER A 1 94 ? 20.403 -6.825 -42.216 1.00 43.91 94 SER A N 1
ATOM 744 C CA . SER A 1 94 ? 20.889 -5.585 -41.603 1.00 43.91 94 SER A CA 1
ATOM 745 C C . SER A 1 94 ? 19.721 -4.821 -40.968 1.00 43.91 94 SER A C 1
ATOM 747 O O . SER A 1 94 ? 19.269 -3.799 -41.483 1.00 43.91 94 SER A O 1
ATOM 749 N N . ILE A 1 95 ? 19.176 -5.342 -39.871 1.00 48.00 95 ILE A N 1
ATOM 750 C CA . ILE A 1 95 ? 18.116 -4.671 -39.131 1.00 48.00 95 ILE A CA 1
ATOM 751 C C . ILE A 1 95 ? 18.793 -3.611 -38.259 1.00 48.00 95 ILE A C 1
ATOM 753 O O . ILE A 1 95 ? 19.345 -3.907 -37.200 1.00 48.00 95 ILE A O 1
ATOM 757 N N . SER A 1 96 ? 18.786 -2.360 -38.725 1.00 50.56 96 SER A N 1
ATOM 758 C CA . SER A 1 96 ? 19.119 -1.199 -37.896 1.00 50.56 96 SER A CA 1
ATOM 759 C C . SER A 1 96 ? 17.984 -0.999 -36.890 1.00 50.56 96 SER A C 1
ATOM 761 O O . SER A 1 96 ? 17.095 -0.171 -37.088 1.00 50.56 96 SER A O 1
ATOM 763 N N . ASN A 1 97 ? 17.965 -1.825 -35.845 1.00 60.66 97 ASN A N 1
ATOM 764 C CA . ASN A 1 97 ? 16.980 -1.731 -34.779 1.00 60.66 97 ASN A CA 1
ATOM 765 C C . ASN A 1 97 ? 17.289 -0.494 -33.935 1.00 60.66 97 ASN A C 1
ATOM 767 O O . ASN A 1 97 ? 18.246 -0.459 -33.158 1.00 60.66 97 ASN A O 1
ATOM 771 N N . ASN A 1 98 ? 16.470 0.536 -34.133 1.00 70.94 98 ASN A N 1
ATOM 772 C CA . ASN A 1 98 ? 16.499 1.762 -33.354 1.00 70.94 98 ASN A CA 1
ATOM 773 C C . ASN A 1 98 ? 15.649 1.557 -32.100 1.00 70.94 98 ASN A C 1
ATOM 775 O O . ASN A 1 98 ? 14.425 1.691 -32.143 1.00 70.94 98 ASN A O 1
ATOM 779 N N . LEU A 1 99 ? 16.300 1.233 -30.987 1.00 82.69 99 LEU A N 1
ATOM 780 C CA . LEU A 1 99 ? 15.646 1.139 -29.687 1.00 82.69 99 LEU A CA 1
ATOM 781 C C . LEU A 1 99 ? 15.491 2.544 -29.107 1.00 82.69 99 LEU A C 1
ATOM 783 O O . LEU A 1 99 ? 16.461 3.302 -29.005 1.00 82.69 99 LEU A O 1
ATOM 787 N N . LYS A 1 100 ? 14.263 2.899 -28.730 1.00 87.94 100 LYS A N 1
ATOM 788 C CA . LYS A 1 100 ? 13.953 4.209 -28.160 1.00 87.94 100 LYS A CA 1
ATOM 789 C C . LYS A 1 100 ? 13.913 4.145 -26.642 1.00 87.94 100 LYS A C 1
ATOM 791 O O . LYS A 1 100 ? 13.125 3.395 -26.078 1.00 87.94 100 LYS A O 1
ATOM 796 N N . ILE A 1 101 ? 14.727 4.967 -25.994 1.00 90.75 101 ILE A N 1
ATOM 797 C CA . ILE A 1 101 ? 14.756 5.143 -24.544 1.00 90.75 101 ILE A CA 1
ATOM 798 C C . ILE A 1 101 ? 13.651 6.128 -24.159 1.00 90.75 101 ILE A C 1
ATOM 800 O O . ILE A 1 101 ? 13.700 7.295 -24.552 1.00 90.75 101 ILE A O 1
ATOM 804 N N . VAL A 1 102 ? 12.668 5.668 -23.387 1.00 92.25 102 VAL A N 1
ATOM 805 C CA . VAL A 1 102 ? 11.583 6.508 -22.846 1.00 92.25 102 VAL A CA 1
ATOM 806 C C . VAL A 1 102 ? 11.920 7.069 -21.470 1.00 92.25 102 VAL A C 1
ATOM 808 O O . VAL A 1 102 ? 11.438 8.139 -21.115 1.00 92.25 102 VAL A O 1
ATOM 811 N N . SER A 1 103 ? 12.781 6.388 -20.712 1.00 92.94 103 SER A N 1
ATOM 812 C CA . SER A 1 103 ? 13.219 6.855 -19.399 1.00 92.94 103 SER A CA 1
ATOM 813 C C . SER A 1 103 ? 14.555 6.239 -18.995 1.00 92.94 103 SER A C 1
ATOM 815 O O . SER A 1 103 ? 14.934 5.168 -19.474 1.00 92.94 103 SER A O 1
ATOM 817 N N . VAL A 1 104 ? 15.262 6.921 -18.097 1.00 92.12 104 VAL A N 1
ATOM 818 C CA . VAL A 1 104 ? 16.437 6.396 -17.400 1.00 92.12 104 VAL A CA 1
ATOM 819 C C . VAL A 1 104 ? 16.226 6.614 -15.913 1.00 92.12 104 VAL A C 1
ATOM 821 O O . VAL A 1 104 ? 16.016 7.744 -15.483 1.00 92.12 104 VAL A O 1
ATOM 824 N N . THR A 1 105 ? 16.327 5.543 -15.134 1.00 92.75 105 THR A N 1
ATOM 825 C CA . THR A 1 105 ? 16.248 5.603 -13.673 1.00 92.75 105 THR A CA 1
ATOM 826 C C . THR A 1 105 ? 17.345 4.752 -13.055 1.00 92.75 105 THR A C 1
ATOM 828 O O . THR A 1 105 ? 17.816 3.788 -13.648 1.00 92.75 105 THR A O 1
ATOM 831 N N . ASN A 1 106 ? 17.780 5.105 -11.857 1.00 92.75 106 ASN A N 1
ATOM 832 C CA . ASN A 1 106 ? 18.647 4.278 -11.022 1.00 92.75 106 ASN A CA 1
ATOM 833 C C . ASN A 1 106 ? 17.960 3.906 -9.700 1.00 92.75 106 ASN A C 1
ATOM 835 O O . ASN A 1 106 ? 18.614 3.441 -8.769 1.00 92.75 106 ASN A O 1
ATOM 839 N N . LYS A 1 107 ? 16.646 4.131 -9.620 1.00 92.69 107 LYS A N 1
ATOM 840 C CA . LYS A 1 107 ? 15.837 3.956 -8.421 1.00 92.69 107 LYS A CA 1
ATOM 841 C C . LYS A 1 107 ? 14.673 3.016 -8.675 1.00 92.69 107 LYS A C 1
ATOM 843 O O . LYS A 1 107 ? 14.082 3.016 -9.757 1.00 92.69 107 LYS A O 1
ATOM 848 N N . PHE A 1 108 ? 14.333 2.247 -7.653 1.00 93.25 108 PHE A N 1
ATOM 849 C CA . PHE A 1 108 ? 13.144 1.406 -7.631 1.00 93.25 108 PHE A CA 1
ATOM 850 C C . PHE A 1 108 ? 12.586 1.308 -6.210 1.00 93.25 108 PHE A C 1
ATOM 852 O O . PHE A 1 108 ? 13.274 1.601 -5.235 1.00 93.25 108 PHE A O 1
ATOM 859 N N . LEU A 1 109 ? 11.323 0.918 -6.096 1.00 94.00 109 LEU A N 1
ATOM 860 C CA . LEU A 1 109 ? 10.647 0.669 -4.833 1.00 94.00 109 LEU A CA 1
ATOM 861 C C . LEU A 1 109 ? 10.768 -0.808 -4.474 1.00 94.00 109 LEU A C 1
ATOM 863 O O . LEU A 1 109 ? 10.295 -1.661 -5.216 1.00 94.00 109 LEU A O 1
ATOM 867 N N . GLU A 1 110 ? 11.349 -1.114 -3.326 1.00 94.75 110 GLU A N 1
ATOM 868 C CA . GLU A 1 110 ? 11.269 -2.436 -2.711 1.00 94.75 110 GLU A CA 1
ATOM 869 C C . GLU A 1 110 ? 9.972 -2.528 -1.903 1.00 94.75 110 GLU A C 1
ATOM 871 O O . GLU A 1 110 ? 9.713 -1.676 -1.047 1.00 94.75 110 GLU A O 1
ATOM 876 N N . THR A 1 111 ? 9.145 -3.544 -2.171 1.00 94.94 111 THR A N 1
ATOM 877 C CA . THR A 1 111 ? 7.901 -3.761 -1.421 1.00 94.94 111 THR A CA 1
ATOM 878 C C . THR A 1 111 ? 8.076 -4.827 -0.350 1.00 94.94 111 THR A C 1
ATOM 880 O O . THR A 1 111 ? 8.651 -5.890 -0.583 1.00 94.94 111 THR A O 1
ATOM 883 N N . SER A 1 112 ? 7.544 -4.574 0.846 1.00 94.38 112 SER A N 1
ATOM 884 C CA . SER A 1 112 ? 7.523 -5.581 1.908 1.00 94.38 112 SER A CA 1
ATOM 885 C C . SER A 1 112 ? 6.209 -5.560 2.678 1.00 94.38 112 SER A C 1
ATOM 887 O O . SER A 1 112 ? 5.651 -4.503 2.973 1.00 94.38 112 SER A O 1
ATOM 889 N N . ARG A 1 113 ? 5.680 -6.748 2.988 1.00 95.19 113 ARG A N 1
ATOM 890 C CA . ARG A 1 113 ? 4.418 -6.891 3.723 1.00 95.19 113 ARG A CA 1
ATOM 891 C C . ARG A 1 113 ? 4.599 -6.413 5.161 1.00 95.19 113 ARG A C 1
ATOM 893 O O . ARG A 1 113 ? 5.454 -6.927 5.883 1.00 95.19 113 ARG A O 1
ATOM 900 N N . ILE A 1 114 ? 3.726 -5.517 5.609 1.00 94.81 114 ILE A N 1
ATOM 901 C CA . ILE A 1 114 ? 3.754 -4.970 6.968 1.00 94.81 114 ILE A CA 1
ATOM 902 C C . ILE A 1 114 ? 2.474 -5.299 7.735 1.00 94.81 114 ILE A C 1
ATOM 904 O O . ILE A 1 114 ? 1.492 -5.786 7.181 1.00 94.81 114 ILE A O 1
ATOM 908 N N . ARG A 1 115 ? 2.496 -5.040 9.046 1.00 93.62 115 ARG A N 1
ATOM 909 C CA . ARG A 1 115 ? 1.281 -4.913 9.856 1.00 93.62 115 ARG A CA 1
ATOM 910 C C . ARG A 1 115 ? 1.130 -3.440 10.239 1.00 93.62 115 ARG A C 1
ATOM 912 O O . ARG A 1 115 ? 1.959 -2.964 11.016 1.00 93.62 115 ARG A O 1
ATOM 919 N N . PRO A 1 116 ? 0.132 -2.718 9.708 1.00 91.25 116 PRO A N 1
ATOM 920 C CA . PRO A 1 116 ? -0.024 -1.298 9.999 1.00 91.25 116 PRO A CA 1
ATOM 921 C C . PRO A 1 116 ? -0.360 -1.066 11.481 1.00 91.25 116 PRO A C 1
ATOM 923 O O . PRO A 1 116 ? -1.080 -1.850 12.107 1.00 91.25 116 PRO A O 1
ATOM 926 N N . ASN A 1 117 ? 0.144 0.029 12.061 1.00 89.00 117 ASN A N 1
ATOM 927 C CA . ASN A 1 117 ? -0.147 0.407 13.448 1.00 89.00 117 ASN A CA 1
ATOM 928 C C . ASN A 1 117 ? -1.509 1.114 13.563 1.00 89.00 117 ASN A C 1
ATOM 930 O O . ASN A 1 117 ? -1.614 2.310 13.823 1.00 89.00 117 ASN A O 1
ATOM 934 N N . LEU A 1 118 ? -2.576 0.348 13.356 1.00 91.81 118 LEU A N 1
ATOM 935 C CA . LEU A 1 118 ? -3.933 0.881 13.243 1.00 91.81 118 LEU A CA 1
ATOM 936 C C . LEU A 1 118 ? -4.479 1.472 14.543 1.00 91.81 118 LEU A C 1
ATOM 938 O O . LEU A 1 118 ? -5.233 2.435 14.503 1.00 91.81 118 LEU A O 1
ATOM 942 N N . THR A 1 119 ? -4.112 0.919 15.702 1.00 90.56 119 THR A N 1
ATOM 943 C CA . THR A 1 119 ? -4.667 1.364 16.991 1.00 90.56 119 THR A CA 1
ATOM 944 C C . THR A 1 119 ? -4.373 2.836 17.253 1.00 90.56 119 THR A C 1
ATOM 946 O O . THR A 1 119 ? -5.264 3.566 17.680 1.00 90.56 119 THR A O 1
ATOM 949 N N . GLN A 1 120 ? -3.123 3.256 17.042 1.00 88.94 120 GLN A N 1
ATOM 950 C CA . GLN A 1 120 ? -2.710 4.627 17.315 1.00 88.94 120 GLN A CA 1
ATOM 951 C C . GLN A 1 120 ? -3.271 5.580 16.259 1.00 88.94 120 GLN A C 1
ATOM 953 O O . GLN A 1 120 ? -3.916 6.560 16.620 1.00 88.94 120 GLN A O 1
ATOM 958 N N . ASN A 1 121 ? -3.143 5.224 14.979 1.00 89.50 121 ASN A N 1
ATOM 959 C CA . ASN A 1 121 ? -3.626 6.044 13.867 1.00 89.50 121 ASN A CA 1
ATOM 960 C C . ASN A 1 121 ? -5.140 6.290 13.952 1.00 89.50 121 ASN A C 1
ATOM 962 O O . ASN A 1 121 ? -5.607 7.404 13.736 1.00 89.50 121 ASN A O 1
ATOM 966 N N . LEU A 1 122 ? -5.916 5.266 14.328 1.00 90.75 122 LEU A N 1
ATOM 967 C CA . LEU A 1 122 ? -7.353 5.413 14.551 1.00 90.75 122 LEU A CA 1
ATOM 968 C C . LEU A 1 122 ? -7.641 6.303 15.763 1.00 90.75 122 LEU A C 1
ATOM 970 O O . LEU A 1 122 ? -8.467 7.203 15.671 1.00 90.75 122 LEU A O 1
ATOM 974 N N . LYS A 1 123 ? -6.953 6.114 16.894 1.00 87.81 123 LYS A N 1
ATOM 975 C CA . LYS A 1 123 ? -7.149 6.982 18.069 1.00 87.81 123 LYS A CA 1
ATOM 976 C C . LYS A 1 123 ? -6.886 8.452 17.759 1.00 87.81 123 LYS A C 1
ATOM 978 O O . LYS A 1 123 ? -7.625 9.293 18.258 1.00 87.81 123 LYS A O 1
ATOM 983 N N . GLU A 1 124 ? -5.855 8.740 16.972 1.00 87.94 124 GLU A N 1
ATOM 984 C CA . GLU A 1 124 ? -5.514 10.095 16.536 1.00 87.94 124 GLU A CA 1
ATOM 985 C C . GLU A 1 124 ? -6.575 10.654 15.586 1.00 87.94 124 GLU A C 1
ATOM 987 O O . GLU A 1 124 ? -7.092 11.739 15.840 1.00 87.94 124 GLU A O 1
ATOM 992 N N . LEU A 1 125 ? -6.990 9.880 14.575 1.00 87.25 125 LEU A N 1
ATOM 993 C CA . LEU A 1 125 ? -8.042 10.279 13.634 1.00 87.25 125 LEU A CA 1
ATOM 994 C C . LEU A 1 125 ? -9.365 10.608 14.344 1.00 87.25 125 LEU A C 1
ATOM 996 O O . LEU A 1 125 ? -10.033 11.594 14.038 1.00 87.25 125 LEU A O 1
ATOM 1000 N N . PHE A 1 126 ? -9.742 9.779 15.316 1.00 85.75 126 PHE A N 1
ATOM 1001 C CA . PHE A 1 126 ? -10.978 9.934 16.074 1.00 85.75 126 PHE A CA 1
ATOM 1002 C C . PHE A 1 126 ? -10.845 10.857 17.293 1.00 85.75 126 PHE A C 1
ATOM 1004 O O . PHE A 1 126 ? -11.837 11.053 17.996 1.00 85.75 126 PHE A O 1
ATOM 1011 N N . ASN A 1 127 ? -9.662 11.418 17.581 1.00 80.62 127 ASN A N 1
ATOM 1012 C CA . ASN A 1 127 ? -9.425 12.140 18.834 1.00 80.62 127 ASN A CA 1
ATOM 1013 C C . ASN A 1 127 ? -10.369 13.337 19.012 1.00 80.62 127 ASN A C 1
ATOM 1015 O O . ASN A 1 127 ? -10.885 13.534 20.113 1.00 80.62 127 ASN A O 1
AT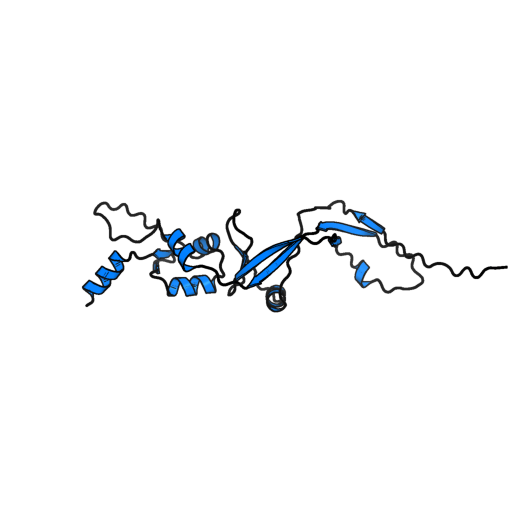OM 1019 N N . ASP A 1 128 ? -10.640 14.045 17.915 1.00 6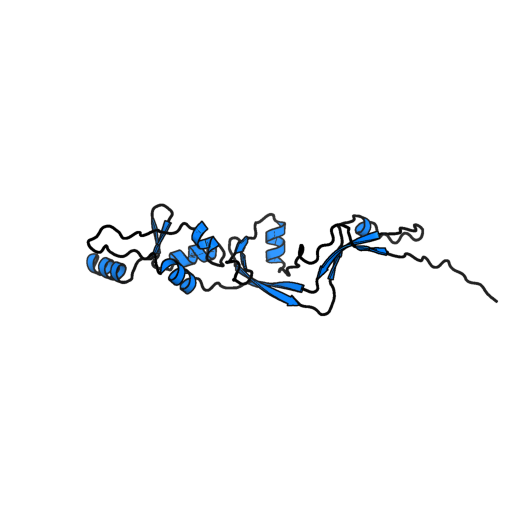7.06 128 ASP A N 1
ATOM 1020 C CA . ASP A 1 128 ? -11.487 15.243 17.871 1.00 67.06 128 ASP A CA 1
ATOM 1021 C C . ASP A 1 128 ? -12.978 14.924 17.630 1.00 67.06 128 ASP A C 1
ATOM 1023 O O . ASP A 1 128 ? -13.822 15.814 17.676 1.00 67.06 128 ASP A O 1
ATOM 1027 N N . HIS A 1 129 ? -13.319 13.653 17.389 1.00 66.88 129 HIS A N 1
ATOM 1028 C CA . HIS A 1 129 ? -14.656 13.201 16.968 1.00 66.88 129 HIS A CA 1
ATOM 1029 C C . HIS A 1 129 ? -15.225 12.118 17.897 1.00 66.88 129 HIS A C 1
ATOM 1031 O O . HIS A 1 129 ? -15.921 11.191 17.468 1.00 66.88 129 HIS A O 1
ATOM 1037 N N . LYS A 1 130 ? -14.888 12.196 19.188 1.00 67.06 130 LYS A N 1
ATOM 1038 C CA . LYS A 1 130 ? -15.382 11.250 20.191 1.00 67.06 130 LYS A CA 1
ATOM 1039 C C . LYS A 1 130 ? -16.821 11.564 20.545 1.00 67.06 130 LYS A C 1
ATOM 1041 O O . LYS A 1 130 ? -17.144 12.689 20.915 1.00 67.06 130 LYS A O 1
ATOM 1046 N N . ILE A 1 131 ? -17.654 10.524 20.567 1.00 65.50 131 ILE A N 1
ATOM 1047 C CA . ILE A 1 131 ? -18.987 10.652 21.136 1.00 65.50 131 ILE A CA 1
ATOM 1048 C C . ILE A 1 131 ? -18.862 10.891 22.641 1.00 65.50 131 ILE A C 1
ATOM 1050 O O . ILE A 1 131 ? -18.598 9.983 23.436 1.00 65.50 131 ILE A O 1
ATOM 1054 N N . GLU A 1 132 ? -19.077 12.146 23.018 1.00 62.12 132 GLU A N 1
ATOM 1055 C CA . GLU A 1 132 ? -19.293 12.571 24.392 1.00 62.12 132 GLU A CA 1
ATOM 1056 C C . GLU A 1 132 ? -20.789 12.616 24.714 1.00 62.12 132 GLU A C 1
ATOM 1058 O O . GLU A 1 132 ? -21.635 12.955 23.879 1.00 62.12 132 GLU A O 1
ATOM 1063 N N . MET A 1 133 ? -21.127 12.269 25.957 1.00 52.97 133 MET A N 1
ATOM 1064 C CA . MET A 1 133 ? -22.486 12.380 26.479 1.00 52.97 133 MET A CA 1
ATOM 1065 C C . MET A 1 133 ? -22.786 13.859 26.740 1.00 52.97 133 MET A C 1
ATOM 1067 O O . MET A 1 133 ? -22.610 14.304 27.864 1.00 52.97 133 MET A O 1
ATOM 1071 N N . SER A 1 134 ? -23.147 14.604 25.688 1.00 55.53 134 SER A N 1
ATOM 1072 C CA . SER A 1 134 ? -23.676 15.981 25.681 1.00 55.53 134 SER A CA 1
ATOM 1073 C C . SER A 1 134 ? -23.529 16.753 27.006 1.00 55.53 134 SER A C 1
ATOM 1075 O O . SER A 1 134 ? -24.261 16.540 27.977 1.00 55.53 134 SER A O 1
ATOM 1077 N N . THR A 1 135 ? -22.660 17.765 27.001 1.00 47.22 135 THR A N 1
ATOM 1078 C CA . THR A 1 135 ? -22.921 18.966 27.798 1.00 47.22 135 THR A CA 1
ATOM 1079 C C . THR A 1 135 ? -24.255 19.561 27.333 1.00 47.22 135 THR A C 1
ATOM 1081 O O . THR A 1 135 ? -24.681 19.361 26.197 1.00 47.22 135 THR A O 1
ATOM 1084 N N . LYS A 1 136 ? -24.971 20.234 28.234 1.00 48.81 136 LYS A N 1
ATOM 1085 C CA . LYS A 1 136 ? -26.368 20.685 28.072 1.00 48.81 136 LYS A CA 1
ATOM 1086 C C . LYS A 1 136 ? -26.622 21.668 26.911 1.00 48.81 136 LYS A C 1
ATOM 1088 O O . LYS A 1 136 ? -27.766 22.068 26.715 1.00 48.81 136 LYS A O 1
ATOM 1093 N N . ASP A 1 137 ? -25.599 22.004 26.138 1.00 46.38 137 ASP A N 1
ATOM 1094 C CA . ASP A 1 137 ? -25.663 22.869 24.970 1.00 46.38 137 ASP A CA 1
ATOM 1095 C C . ASP A 1 137 ? -25.555 21.980 23.725 1.00 46.38 137 ASP A C 1
ATOM 1097 O O . ASP A 1 137 ? -24.543 21.318 23.516 1.00 46.38 137 ASP A O 1
ATOM 1101 N N . GLY A 1 138 ? -26.624 21.890 22.929 1.00 49.00 138 GLY A N 1
ATOM 1102 C CA . GLY A 1 138 ? -26.785 20.958 21.802 1.00 49.00 138 GLY A CA 1
ATOM 1103 C C . GLY A 1 138 ? -25.867 21.193 20.592 1.00 49.00 138 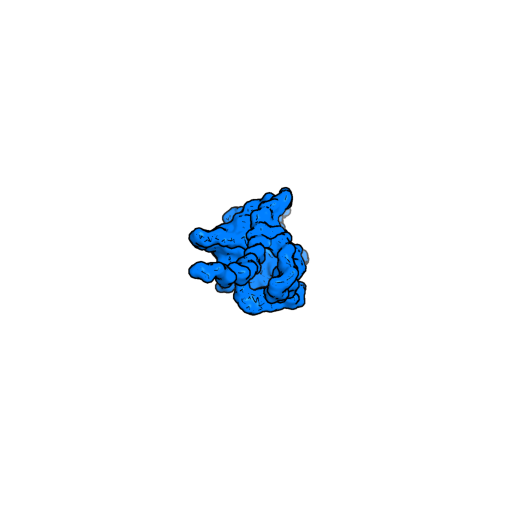GLY A C 1
ATOM 1104 O O . GLY A 1 138 ? -26.348 21.205 19.463 1.00 49.00 138 GLY A O 1
ATOM 1105 N N . SER A 1 139 ? -24.566 21.388 20.808 1.00 47.16 139 SER A N 1
ATOM 1106 C CA . SER A 1 139 ? -23.560 21.676 19.784 1.00 47.16 139 SER A CA 1
ATOM 1107 C C . SER A 1 139 ? -22.401 20.674 19.765 1.00 47.16 139 SER A C 1
ATOM 1109 O O . SER A 1 139 ? -21.295 21.040 19.369 1.00 47.16 139 SER A O 1
ATOM 1111 N N . SER A 1 140 ? -22.598 19.418 20.179 1.00 51.28 140 SER A N 1
ATOM 1112 C CA . SER A 1 140 ? -21.611 18.382 19.863 1.00 51.28 140 SER A CA 1
ATOM 1113 C C . SER A 1 140 ? -21.778 17.978 18.399 1.00 51.28 140 SER A C 1
ATOM 1115 O O . SER A 1 140 ? -22.599 17.135 18.037 1.00 51.28 140 SER A O 1
ATOM 1117 N N . THR A 1 141 ? -20.993 18.605 17.525 1.00 52.59 141 THR A N 1
ATOM 1118 C CA . THR A 1 141 ? -20.786 18.157 16.145 1.00 52.59 141 THR A CA 1
ATOM 1119 C C . THR A 1 141 ? -20.003 16.844 16.158 1.00 52.59 141 THR A C 1
ATOM 1121 O O . THR A 1 141 ? -18.827 16.805 15.812 1.00 52.59 141 THR A O 1
ATOM 1124 N N . ASN A 1 142 ? -20.639 15.754 16.592 1.00 60.97 142 ASN A N 1
ATOM 1125 C CA . ASN A 1 142 ? -20.110 14.406 16.407 1.00 60.97 142 ASN A CA 1
ATOM 1126 C C . ASN A 1 142 ? -20.231 14.038 14.930 1.00 60.97 142 ASN A C 1
ATOM 1128 O O . ASN A 1 142 ? -21.187 13.392 14.496 1.00 60.97 142 ASN A O 1
ATOM 1132 N N . CYS A 1 143 ? -19.268 14.491 14.137 1.00 68.06 143 CYS A N 1
ATOM 1133 C CA . CYS A 1 143 ? -19.134 14.080 12.751 1.00 68.06 143 CYS A CA 1
ATOM 1134 C C . CYS A 1 143 ? -18.413 12.728 12.728 1.00 68.06 143 CYS A C 1
ATOM 1136 O O . CYS A 1 143 ? -17.197 12.665 12.856 1.00 68.06 143 CYS A O 1
ATOM 1138 N N . GLY A 1 144 ? -19.169 11.635 12.619 1.00 80.31 144 GLY A N 1
ATOM 1139 C CA . GLY A 1 144 ? -18.586 10.317 12.363 1.00 80.31 144 GLY A CA 1
ATOM 1140 C C . GLY A 1 144 ? -17.955 10.251 10.972 1.00 80.31 144 GLY A C 1
ATOM 1141 O O . GLY A 1 144 ? -18.299 11.040 10.086 1.00 80.31 144 GLY A O 1
ATOM 1142 N N . PHE A 1 145 ? -17.063 9.285 10.769 1.00 87.25 145 PHE A N 1
ATOM 1143 C CA . PHE A 1 145 ? -16.330 9.122 9.512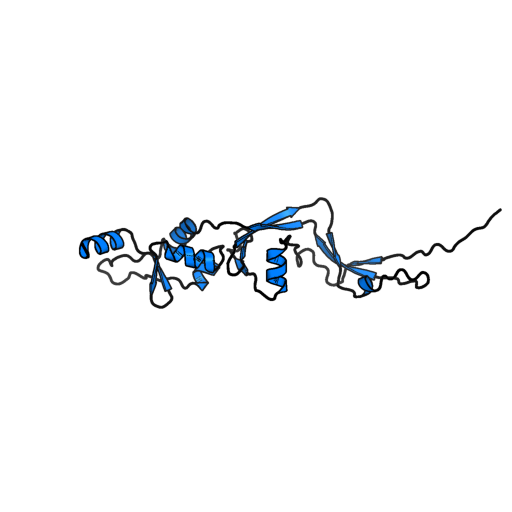 1.00 87.25 145 PHE A CA 1
ATOM 1144 C C . PHE A 1 145 ? -16.908 8.001 8.655 1.00 87.25 145 PHE A C 1
ATOM 1146 O O . PHE A 1 145 ? -17.233 6.931 9.165 1.00 87.25 145 PHE A O 1
ATOM 1153 N N . PHE A 1 146 ? -16.985 8.218 7.344 1.00 90.75 146 PHE A N 1
ATOM 1154 C CA . PHE A 1 146 ? -17.231 7.134 6.393 1.00 90.75 146 PHE A CA 1
ATOM 1155 C C . PHE A 1 146 ? -15.991 6.246 6.262 1.00 90.75 146 PHE A C 1
ATOM 1157 O O . PHE A 1 146 ? -14.866 6.710 6.475 1.00 90.75 146 PHE A O 1
ATOM 1164 N N . LEU A 1 147 ? -16.187 4.977 5.894 1.00 91.00 147 LEU A N 1
ATOM 1165 C CA . LEU A 1 147 ? -15.084 4.026 5.733 1.00 91.00 147 LEU A CA 1
ATOM 1166 C C . LEU A 1 147 ? -14.055 4.538 4.722 1.00 91.00 147 LEU A C 1
ATOM 1168 O O . LEU A 1 147 ? -12.854 4.479 4.969 1.00 91.00 147 LEU A O 1
ATOM 1172 N N . GLU A 1 148 ? -14.538 5.095 3.617 1.00 90.31 148 GLU A N 1
ATOM 1173 C CA . GLU A 1 148 ? -13.740 5.643 2.526 1.00 90.31 148 GLU A CA 1
ATOM 1174 C C . GLU A 1 148 ? -12.873 6.803 3.019 1.00 90.31 148 GLU A C 1
ATOM 1176 O O . GLU A 1 148 ? -11.703 6.896 2.664 1.00 90.31 148 GLU A O 1
ATOM 1181 N N . THR A 1 149 ? -13.411 7.654 3.900 1.00 89.69 149 THR A N 1
ATOM 1182 C CA . THR A 1 149 ? -12.645 8.747 4.510 1.00 89.69 149 THR A CA 1
ATOM 1183 C C . THR A 1 149 ? -11.516 8.204 5.380 1.00 89.69 149 THR A C 1
ATOM 1185 O O . THR A 1 149 ? -10.381 8.653 5.255 1.00 89.69 149 THR A O 1
ATOM 1188 N N . ILE A 1 150 ? -11.796 7.196 6.210 1.00 91.00 150 ILE A N 1
ATOM 1189 C CA . ILE A 1 150 ? -10.774 6.562 7.056 1.00 91.00 150 ILE A CA 1
ATOM 1190 C C . ILE A 1 150 ? -9.692 5.912 6.183 1.00 91.00 150 ILE A C 1
ATOM 1192 O O . ILE A 1 150 ? -8.505 6.057 6.459 1.00 91.00 150 ILE A O 1
ATOM 1196 N N . LEU A 1 151 ? -10.095 5.245 5.101 1.00 91.06 151 LEU A N 1
ATOM 1197 C CA . LEU A 1 151 ? -9.209 4.590 4.138 1.00 91.06 151 LEU A CA 1
ATOM 1198 C C . LEU A 1 151 ? -8.343 5.554 3.315 1.00 91.06 151 LEU A C 1
ATOM 1200 O O . LEU A 1 151 ? -7.302 5.138 2.802 1.00 91.06 151 LEU A O 1
ATOM 1204 N N . CYS A 1 152 ? -8.757 6.813 3.166 1.00 87.50 152 CYS A N 1
ATOM 1205 C CA . CYS A 1 152 ? -7.924 7.866 2.583 1.00 87.50 152 CYS A CA 1
ATOM 1206 C C . CYS A 1 152 ? -6.885 8.395 3.582 1.00 87.50 152 CYS A C 1
ATOM 1208 O O . CYS A 1 152 ? -5.799 8.794 3.177 1.00 87.50 152 CYS A O 1
ATOM 1210 N N . CYS A 1 153 ? -7.212 8.392 4.875 1.00 86.81 153 CYS A N 1
ATOM 1211 C CA . CYS A 1 153 ? -6.358 8.934 5.932 1.00 86.81 153 CYS A CA 1
ATOM 1212 C C . CYS A 1 153 ? -5.379 7.910 6.524 1.00 86.81 153 CYS A C 1
ATOM 1214 O O . CYS A 1 153 ? -4.364 8.297 7.095 1.00 86.81 153 CYS A O 1
ATOM 1216 N N . ILE A 1 154 ? -5.699 6.615 6.456 1.00 90.38 154 ILE A N 1
ATOM 1217 C CA . ILE A 1 154 ? -4.934 5.548 7.108 1.00 90.38 154 ILE A CA 1
ATOM 1218 C C . ILE A 1 154 ? -4.317 4.619 6.065 1.00 90.38 154 ILE A C 1
ATOM 1220 O O . ILE A 1 154 ? -4.988 4.090 5.180 1.00 90.38 154 ILE A O 1
ATOM 1224 N N . GLN A 1 155 ? -3.022 4.364 6.231 1.00 93.81 155 GLN A N 1
ATOM 1225 C CA . GLN A 1 155 ? -2.236 3.478 5.379 1.00 93.81 155 GLN A CA 1
ATOM 1226 C C . GLN A 1 155 ? -2.481 2.005 5.722 1.00 93.81 155 GLN A C 1
ATOM 1228 O O . GLN A 1 155 ? -1.717 1.388 6.467 1.00 93.81 155 GLN A O 1
ATOM 1233 N N . ALA A 1 156 ? -3.586 1.454 5.222 1.00 95.38 156 ALA A N 1
ATOM 1234 C CA . ALA A 1 156 ? -3.957 0.067 5.475 1.00 95.38 156 ALA A CA 1
ATOM 1235 C C . ALA A 1 156 ? -4.881 -0.523 4.411 1.00 95.38 156 ALA A C 1
ATOM 1237 O O . ALA A 1 156 ? -5.576 0.201 3.694 1.00 95.38 156 ALA A O 1
ATOM 1238 N N . SER A 1 157 ? -4.915 -1.849 4.321 1.00 95.94 157 SER A N 1
ATOM 1239 C CA . SER A 1 157 ? -5.936 -2.552 3.553 1.00 95.94 157 SER A CA 1
ATOM 1240 C C . SER A 1 157 ? -7.312 -2.406 4.208 1.00 95.94 157 SER A C 1
ATOM 1242 O O . SER A 1 157 ? -7.436 -2.187 5.417 1.00 95.94 157 SER A O 1
ATOM 1244 N N . GLU A 1 158 ? -8.358 -2.528 3.395 1.00 95.25 158 GLU A N 1
ATOM 1245 C CA . GLU A 1 158 ? -9.741 -2.424 3.860 1.00 95.25 158 GLU A CA 1
ATOM 1246 C C . GLU A 1 158 ? -10.067 -3.492 4.905 1.00 95.25 158 GLU A C 1
ATOM 1248 O O . GLU A 1 158 ? -10.643 -3.183 5.949 1.00 95.25 158 GLU A O 1
ATOM 1253 N N . GLU A 1 159 ? -9.643 -4.734 4.671 1.00 95.50 159 GLU A N 1
ATOM 1254 C CA . GLU A 1 159 ? -9.925 -5.830 5.593 1.00 95.50 159 GLU A CA 1
ATOM 1255 C C . GLU A 1 159 ? -9.189 -5.669 6.930 1.00 95.50 159 GLU A C 1
ATOM 1257 O O . GLU A 1 159 ? -9.790 -5.849 7.989 1.00 95.50 159 GLU A O 1
ATOM 1262 N N . GLU A 1 160 ? -7.911 -5.269 6.917 1.00 96.19 160 GLU A N 1
ATOM 1263 C CA . GLU A 1 160 ? -7.160 -5.013 8.155 1.00 96.19 160 GLU A CA 1
ATOM 1264 C C . GLU A 1 160 ? -7.787 -3.872 8.963 1.00 96.19 160 GLU A C 1
ATOM 1266 O O . GLU A 1 160 ? -7.881 -3.963 10.191 1.00 96.19 160 GLU A O 1
ATOM 1271 N N . LEU A 1 161 ? -8.267 -2.826 8.282 1.00 94.88 161 LEU A N 1
ATOM 1272 C CA . LEU A 1 161 ? -8.951 -1.704 8.912 1.00 94.88 161 LEU A CA 1
ATOM 1273 C C . LEU A 1 161 ? -10.275 -2.128 9.558 1.00 94.88 161 LEU A C 1
ATOM 1275 O O . LEU A 1 161 ? -10.498 -1.830 10.731 1.00 94.88 161 LEU A O 1
ATOM 1279 N N . ILE A 1 162 ? -11.140 -2.834 8.823 1.00 93.81 162 ILE A N 1
ATOM 1280 C CA . ILE A 1 162 ? -12.443 -3.297 9.326 1.00 93.81 162 ILE A CA 1
ATOM 1281 C C . ILE A 1 162 ? -12.254 -4.239 10.516 1.00 93.81 162 ILE A C 1
ATOM 1283 O O . ILE A 1 162 ? -12.909 -4.064 11.547 1.00 93.81 162 ILE A O 1
ATOM 1287 N N . ASN A 1 163 ? -11.325 -5.193 10.403 1.00 94.50 163 ASN A N 1
ATOM 1288 C CA . ASN A 1 163 ? -11.008 -6.114 11.490 1.00 94.50 163 ASN A CA 1
ATOM 1289 C C . ASN A 1 163 ? -10.562 -5.347 12.738 1.00 94.50 163 ASN A C 1
ATOM 1291 O O . ASN A 1 163 ? -11.040 -5.625 13.837 1.00 94.50 163 ASN A O 1
ATOM 1295 N N . LYS A 1 164 ? -9.717 -4.320 12.576 1.00 94.38 164 LYS A N 1
ATOM 1296 C CA . LYS A 1 164 ? -9.275 -3.509 13.711 1.00 94.38 164 LYS A CA 1
ATOM 1297 C C . LYS A 1 164 ? -10.385 -2.656 14.311 1.00 94.38 164 LYS A C 1
ATOM 1299 O O . LYS A 1 164 ? -10.461 -2.547 15.531 1.00 94.38 164 LYS A O 1
ATOM 1304 N N . LEU A 1 165 ? -11.245 -2.062 13.489 1.00 92.50 165 LEU A N 1
ATOM 1305 C CA . LEU A 1 165 ? -12.389 -1.286 13.968 1.00 92.50 165 LEU A CA 1
ATOM 1306 C C . LEU A 1 165 ? -13.320 -2.140 14.841 1.00 92.50 165 LEU A C 1
ATOM 1308 O O . LEU A 1 165 ? -13.813 -1.639 15.845 1.00 92.50 165 LEU A O 1
ATOM 1312 N N . GLY A 1 166 ? -13.493 -3.426 14.511 1.00 89.94 166 GLY A N 1
ATOM 1313 C CA . GLY A 1 166 ? -14.275 -4.373 15.315 1.00 89.94 166 GLY A CA 1
ATOM 1314 C C . GLY A 1 166 ? -13.668 -4.724 16.682 1.00 89.94 166 GLY A C 1
ATOM 1315 O O . GLY A 1 166 ? -14.393 -5.146 17.578 1.00 89.94 166 GLY A O 1
ATOM 1316 N N . GLU A 1 167 ? -12.359 -4.537 16.869 1.00 92.19 167 GLU A N 1
ATOM 1317 C CA . GLU A 1 167 ? -11.667 -4.762 18.150 1.00 92.19 167 GLU A CA 1
ATOM 1318 C C . GLU A 1 167 ? -11.651 -3.522 19.058 1.00 92.19 167 GLU A C 1
ATOM 1320 O O . GLU A 1 167 ? -11.337 -3.614 20.248 1.00 92.19 167 GLU A O 1
ATOM 1325 N N . LEU A 1 168 ? -11.917 -2.344 18.496 1.00 90.44 168 LEU A N 1
ATOM 1326 C CA . LEU A 1 168 ? -11.816 -1.057 19.179 1.00 90.44 168 LEU A CA 1
ATOM 1327 C C . LEU A 1 168 ? -13.191 -0.594 19.684 1.00 90.44 168 LEU A C 1
ATOM 1329 O O . LEU A 1 168 ? -14.217 -1.087 19.219 1.00 90.44 168 LEU A O 1
ATOM 1333 N N . PRO A 1 169 ? -13.252 0.368 20.627 1.00 88.44 169 PRO A N 1
ATOM 1334 C CA . PRO A 1 169 ? -14.512 0.952 21.092 1.00 88.44 169 PRO A CA 1
ATOM 1335 C C . PRO A 1 169 ? -15.106 1.906 20.041 1.00 88.44 169 PRO A C 1
ATOM 1337 O O . PRO A 1 169 ? -15.314 3.094 20.293 1.00 88.44 169 PRO A O 1
ATOM 1340 N N . VAL A 1 170 ? -15.344 1.388 18.839 1.00 89.06 170 VAL A N 1
ATOM 1341 C CA . VAL A 1 170 ? -15.905 2.103 17.700 1.00 89.06 170 VAL A CA 1
ATOM 1342 C C . VAL A 1 170 ? -17.226 1.450 17.322 1.00 89.06 170 VAL A C 1
ATOM 1344 O O . VAL A 1 170 ? -17.332 0.228 17.253 1.00 89.06 170 VAL A O 1
ATOM 1347 N N . ILE A 1 171 ? -18.243 2.265 17.060 1.00 87.88 171 ILE A N 1
ATOM 1348 C CA . ILE A 1 171 ? -19.542 1.796 16.571 1.00 87.88 171 ILE A CA 1
ATOM 1349 C C . ILE A 1 171 ? -19.834 2.355 15.191 1.00 87.88 171 ILE A C 1
ATOM 1351 O O . ILE A 1 171 ? -19.436 3.471 14.861 1.00 87.88 171 ILE A O 1
ATOM 1355 N N . LYS A 1 172 ? -20.567 1.572 14.399 1.00 89.12 172 LYS A N 1
ATOM 1356 C CA . LYS A 1 172 ? -21.113 1.999 13.114 1.00 89.12 172 LYS A CA 1
ATOM 1357 C C . LYS A 1 172 ? -22.572 2.419 13.303 1.00 89.12 172 LYS A C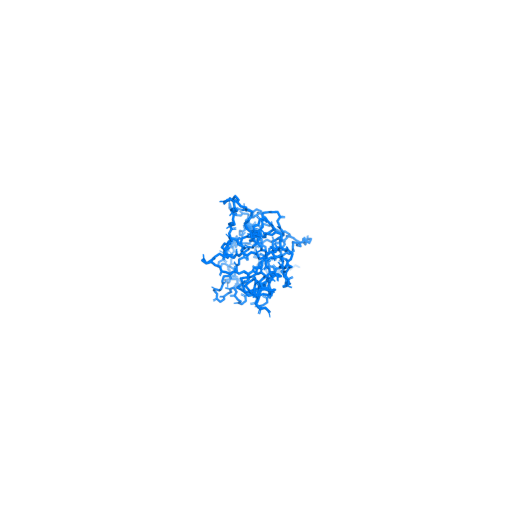 1
ATOM 1359 O O . LYS A 1 172 ? -23.401 1.583 13.656 1.00 89.12 172 LYS A O 1
ATOM 1364 N N . LEU A 1 173 ? -22.882 3.688 13.054 1.00 85.62 173 LEU A N 1
ATOM 1365 C CA . LEU A 1 173 ? -24.240 4.243 13.038 1.00 85.62 173 LEU A CA 1
ATOM 1366 C C . LEU A 1 173 ? -24.451 4.950 11.698 1.00 85.62 173 LEU A C 1
ATOM 1368 O O . LEU A 1 173 ? -23.613 5.755 11.311 1.00 85.62 173 LEU A O 1
ATOM 1372 N N . GLU A 1 174 ? -25.539 4.647 10.986 1.00 84.56 174 GLU A N 1
ATOM 1373 C CA . GLU A 1 174 ? -25.871 5.306 9.705 1.00 84.56 174 GLU A CA 1
ATOM 1374 C C . GLU A 1 174 ? -24.679 5.361 8.723 1.00 84.56 174 GLU A C 1
ATOM 1376 O O . GLU A 1 174 ? -24.348 6.404 8.169 1.00 84.56 174 GLU A O 1
ATOM 1381 N N . GLU A 1 175 ? -23.982 4.230 8.563 1.00 86.75 175 GLU A N 1
ATOM 1382 C CA . GLU A 1 175 ? -22.786 4.073 7.710 1.00 86.75 175 GLU A CA 1
ATOM 1383 C C . GLU A 1 175 ? -21.521 4.824 8.145 1.00 86.75 175 GLU A C 1
ATOM 1385 O O . GLU A 1 175 ? -20.463 4.643 7.543 1.00 86.75 175 GLU A O 1
ATOM 1390 N N . LYS A 1 176 ? -21.586 5.567 9.247 1.00 88.19 176 LYS A N 1
ATOM 1391 C CA . LYS A 1 176 ? -20.451 6.284 9.822 1.00 88.19 176 LYS A CA 1
ATOM 1392 C C . LYS A 1 176 ? -19.907 5.572 11.049 1.00 88.19 176 LYS A C 1
ATOM 1394 O O . LYS A 1 176 ? -20.648 4.987 11.837 1.00 88.19 176 LYS A O 1
ATOM 1399 N N . PHE A 1 177 ? -18.598 5.649 11.221 1.00 89.75 177 PHE A N 1
ATOM 1400 C CA . PHE A 1 177 ? -17.887 5.152 12.385 1.00 89.75 177 PHE A CA 1
ATOM 1401 C C . PHE A 1 177 ? -17.723 6.257 13.419 1.00 89.75 177 PHE A C 1
ATOM 1403 O O . PHE A 1 177 ? -17.437 7.407 13.077 1.00 89.75 177 PHE A O 1
ATOM 1410 N N . TYR A 1 178 ? -17.875 5.884 14.685 1.00 87.62 178 TYR A N 1
ATOM 1411 C CA . TYR A 1 178 ? -17.789 6.787 15.822 1.00 87.62 178 TYR A CA 1
ATOM 1412 C C . TYR A 1 178 ? -17.013 6.157 16.965 1.00 87.62 178 TYR A C 1
ATOM 1414 O O . TYR A 1 178 ? -17.291 5.022 17.353 1.00 87.62 178 TYR A O 1
ATOM 1422 N N . TRP A 1 179 ? -16.089 6.916 17.548 1.00 87.38 179 TRP A N 1
ATOM 1423 C CA . TRP A 1 179 ? -15.339 6.475 18.717 1.00 87.38 179 TRP A CA 1
ATOM 1424 C C . TRP A 1 179 ? -16.114 6.753 20.003 1.00 87.38 179 TRP A C 1
ATOM 1426 O O . TRP A 1 179 ? -16.539 7.883 20.250 1.00 87.38 179 TRP A O 1
ATOM 1436 N N . ILE A 1 180 ? -16.260 5.736 20.849 1.00 84.94 180 ILE A N 1
ATOM 1437 C CA . ILE A 1 180 ? -16.934 5.857 22.140 1.00 84.94 180 ILE A CA 1
ATOM 1438 C C . ILE A 1 180 ? -15.911 6.230 23.217 1.00 84.94 180 ILE A C 1
ATOM 1440 O O . ILE A 1 180 ? -14.885 5.568 23.389 1.00 84.94 180 ILE A O 1
ATOM 1444 N N . SER A 1 181 ? -16.186 7.302 23.962 1.00 82.00 181 SER A N 1
ATOM 1445 C CA . SER A 1 181 ? -15.356 7.701 25.102 1.00 82.00 181 SER A CA 1
ATOM 1446 C C . SER A 1 181 ? -15.434 6.682 26.249 1.00 82.00 181 SER A C 1
ATOM 1448 O O . SER A 1 181 ? -16.481 6.088 26.513 1.00 82.00 181 SER A O 1
ATOM 1450 N N . ASN A 1 182 ? -14.330 6.501 26.983 1.00 82.00 182 ASN A N 1
ATOM 1451 C CA . ASN A 1 182 ? -14.282 5.564 28.113 1.00 82.00 182 ASN A CA 1
ATOM 1452 C C . ASN A 1 182 ? -15.329 5.892 29.191 1.00 82.00 182 ASN A C 1
ATOM 1454 O O . ASN A 1 182 ? -15.888 4.982 29.796 1.00 82.00 182 ASN A O 1
ATOM 1458 N N . GLU A 1 183 ? -15.632 7.176 29.406 1.00 79.62 183 GLU A N 1
ATOM 1459 C CA . GLU A 1 183 ? -16.666 7.610 30.353 1.00 79.62 183 GLU A CA 1
ATOM 1460 C C . GLU A 1 183 ? -18.058 7.094 29.974 1.00 79.62 183 GLU A C 1
ATOM 1462 O O . GLU A 1 183 ? -18.826 6.674 30.842 1.00 79.62 183 GLU A O 1
ATOM 1467 N N . TYR A 1 184 ? -18.380 7.098 28.676 1.00 79.31 184 TYR A N 1
ATOM 1468 C CA . TYR A 1 184 ? -19.647 6.578 28.173 1.00 79.31 184 TYR A CA 1
ATOM 1469 C C . TYR A 1 184 ? -19.729 5.057 28.339 1.00 79.31 184 TYR A C 1
ATOM 1471 O O . TYR A 1 184 ? -20.755 4.540 28.779 1.00 79.31 184 TYR A O 1
ATOM 1479 N N . ILE A 1 185 ? -18.632 4.346 28.052 1.00 83.19 185 ILE A N 1
ATOM 1480 C CA . ILE A 1 185 ? -18.547 2.885 28.209 1.00 83.19 185 ILE A CA 1
ATOM 1481 C C . ILE A 1 185 ? -18.755 2.484 29.671 1.00 83.19 185 ILE A C 1
ATOM 1483 O O . ILE A 1 185 ? -19.583 1.620 29.953 1.00 83.19 185 ILE A O 1
ATOM 1487 N N . LEU A 1 186 ? -18.045 3.127 30.605 1.00 82.81 186 LEU A N 1
ATOM 1488 C CA . LEU A 1 186 ? -18.144 2.816 32.035 1.00 82.81 186 LEU A CA 1
ATOM 1489 C C . LEU A 1 186 ? -19.570 3.010 32.556 1.00 82.81 186 LEU A C 1
ATOM 1491 O O . LEU A 1 186 ? -20.115 2.112 33.189 1.00 82.81 186 LEU A O 1
ATOM 1495 N N . LYS A 1 187 ? -20.220 4.125 32.207 1.00 79.25 187 LYS A N 1
ATOM 1496 C CA . LYS A 1 187 ? -21.611 4.381 32.610 1.00 79.25 187 LYS A CA 1
ATOM 1497 C C . LYS A 1 187 ? -22.608 3.416 31.974 1.00 79.25 187 LYS A C 1
ATOM 1499 O O . LYS A 1 187 ? -23.606 3.069 32.600 1.00 79.25 187 LYS A O 1
ATOM 1504 N N . PHE A 1 188 ? -22.371 2.987 30.734 1.00 80.12 188 PHE A N 1
ATOM 1505 C CA . PHE A 1 188 ? -23.210 1.973 30.098 1.00 80.12 188 PHE A CA 1
ATOM 1506 C C . PHE A 1 188 ? -23.108 0.631 30.830 1.00 80.12 188 PHE A C 1
ATOM 1508 O O . PHE A 1 188 ? -24.125 -0.028 31.033 1.00 80.12 188 PHE A O 1
ATOM 1515 N N . ILE A 1 189 ? -21.908 0.252 31.271 1.00 83.31 189 ILE A N 1
ATOM 1516 C CA . ILE A 1 189 ? -21.695 -0.955 32.077 1.00 83.31 189 ILE A CA 1
ATOM 1517 C C . ILE A 1 189 ? -22.375 -0.808 33.445 1.00 83.31 189 ILE A C 1
ATOM 1519 O O . ILE A 1 189 ? -23.133 -1.687 33.836 1.00 83.31 189 ILE A O 1
ATOM 1523 N N . GLU A 1 190 ? -22.187 0.322 34.137 1.00 80.06 190 GLU A N 1
ATOM 1524 C CA . GLU A 1 190 ? -22.805 0.591 35.448 1.00 80.06 190 GLU A CA 1
ATOM 1525 C C . GLU A 1 190 ? -24.338 0.555 35.424 1.00 80.06 190 GLU A C 1
ATOM 1527 O O . GLU A 1 190 ? -24.957 0.213 36.424 1.00 80.06 190 GLU A O 1
ATOM 1532 N N . LYS A 1 191 ? -24.967 0.916 34.300 1.00 71.69 191 LYS A N 1
ATOM 1533 C CA . LYS A 1 191 ? -26.432 0.962 34.174 1.00 71.69 191 LYS A CA 1
ATOM 1534 C C . LYS A 1 191 ? -27.064 -0.388 33.808 1.00 71.69 191 LYS A C 1
ATOM 1536 O O . LYS A 1 191 ? -28.280 -0.523 33.912 1.00 71.69 191 LYS A O 1
ATOM 1541 N N . ASN A 1 192 ? -26.263 -1.345 33.340 1.00 62.72 192 ASN A N 1
ATOM 1542 C CA . ASN A 1 192 ? -26.712 -2.674 32.910 1.00 62.72 192 ASN A CA 1
ATOM 1543 C C . ASN A 1 192 ? -26.215 -3.811 33.830 1.00 62.72 192 ASN A C 1
ATOM 1545 O O . ASN A 1 192 ? -26.467 -4.978 33.528 1.00 62.72 192 ASN A O 1
ATOM 1549 N N . CYS A 1 193 ? -25.538 -3.470 34.930 1.00 51.00 193 CYS A N 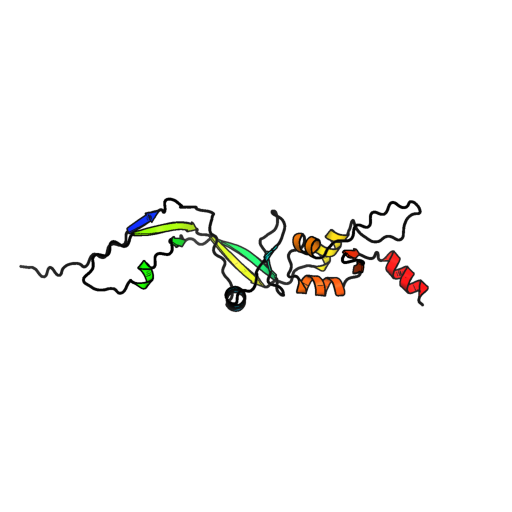1
ATOM 1550 C CA . CYS A 1 193 ? -25.223 -4.352 36.057 1.00 51.00 193 CYS A CA 1
ATOM 1551 C C . CYS A 1 193 ? -26.198 -4.092 37.211 1.00 51.00 193 CYS A C 1
ATOM 1553 O O . CYS A 1 193 ? -26.544 -5.073 37.906 1.00 51.00 193 CYS A O 1
#

pLDDT: mean 80.14, std 17.8, range [34.12, 96.38]

InterPro domains:
  IPR019128 Sister chromatid cohesion protein Dcc1 [PF09724] (29-189)
  IPR019128 Sister chromatid cohesion protein Dcc1 [PTHR13395] (9-188)